Protein AF-A0A0X8X1E1-F1 (afdb_monomer)

Secondary structure (DSSP, 8-state):
-----SEE--SSTT----SS--S-SSB-TTEEEBTTS--S-HHHHHHHTTTS---B-EETTSEEEEEEEEEE-SSS-EEEEEEEEEEEGGGTT-HHHHTT-BPEETTS-S-EEEEE-STT-EEE-SS-EEEE---PPTT--EEEEEEEEETT-----TT-S-HHHHHHT-TTEEEEEEPEEPPPPPPPPPEEEEEEEEEE--SS-EEEEEEEEEESPPTT-EEEEEES--SSSBS-SEEEEEE--SSEEEEEEEEEEPTT-EEEEEEEEE-SSPPPTT-EEEEEEEEEESSSSPEEEEEEEEEEE-

Nearest PDB structures (foldseek):
  5fui-assembly1_A  TM=5.909E-01  e=3.427E-01  Zobellia galactanivorans
  1uyy-assembly2_B  TM=4.368E-01  e=8.438E-01  Cellvibrio mixtus
  5w6h-assembly1_C  TM=3.577E-01  e=6.473E-01  Kuttervirus CBA120
  3mll-assembly1_A  TM=2.340E-01  e=1.720E-01  Rattus norvegicus
  5wm0-assembly1_A  TM=2.375E-01  e=7.197E-01  Rattus norvegicus

Mean predicted aligned error: 9.93 Å

Radius of gyration: 29.02 Å; Cα contacts (8 Å, |Δi|>4): 764; chains: 1; bounding box: 59×41×77 Å

Foldseek 3Di:
DPFPQFWFQDQDLPDPRDFLDDDRQAATLFWAWQEQDDDPFQVVVCVVQSSHNNHDAYAAQGKTWIWGKTFGADAAKAKKWKWKWKDWPVCLLPCVVTVVRTFAWPVRHRTAMWIDHGGGDMTIRRTTTIDNHHQDDPPIWMKMKMFIDGPPDDDDCPPRRDNSSVSSRHRGMGMYIHHYDYDPDDDFFAFPDKDKDKFWPAAAWDKKKKKKWKAQFDFQKWKKKAWPDQPAKVRGPIDPTDTDHDRTDMDIDIIGHHHGDITMMMMIIGDNDDGDFFIKIKIWIWDWDDDPPTDTDTRDMDMDGD

Solvent-accessible surface area (backbone atoms only — not comparable to full-atom values): 16508 Å² total; per-residue (Å²): 131,82,71,52,76,47,43,30,23,34,23,34,90,86,60,88,69,62,77,69,48,80,81,66,60,54,53,10,53,25,38,28,42,43,10,72,60,80,70,90,56,38,41,65,55,56,58,77,42,63,91,43,77,74,64,40,61,30,44,34,74,35,64,22,32,32,42,46,38,34,32,22,68,42,74,48,85,40,52,31,32,36,35,44,31,45,34,48,58,94,42,52,46,38,39,91,81,26,72,82,40,58,37,30,28,80,87,68,37,68,55,34,69,39,75,38,50,44,52,70,38,76,40,46,31,72,59,40,28,44,46,66,40,68,72,68,60,92,93,64,51,38,27,41,37,30,37,47,38,56,58,95,62,76,94,78,62,82,89,51,66,47,44,67,61,52,44,27,64,24,42,15,32,23,24,20,68,55,54,67,46,60,75,79,75,79,79,78,45,54,83,65,51,69,53,72,48,82,45,69,55,46,92,55,59,47,65,33,38,44,34,41,36,40,34,54,41,55,65,72,23,33,41,29,35,37,38,77,58,56,80,72,34,50,56,51,62,62,43,72,82,40,71,34,82,51,42,63,49,69,51,72,46,70,22,40,35,45,47,68,44,66,36,47,36,36,36,42,37,20,36,83,64,83,58,48,80,76,15,36,44,34,44,36,33,29,35,74,46,80,88,74,85,62,47,77,48,74,78,44,73,51,74,48,72,77

Structure (mmCIF, N/CA/C/O backbone):
data_AF-A0A0X8X1E1-F1
#
_entry.id   AF-A0A0X8X1E1-F1
#
loop_
_atom_site.group_PDB
_atom_site.id
_atom_site.type_symbol
_atom_site.label_atom_id
_atom_site.label_alt_id
_atom_site.label_comp_id
_atom_site.label_asym_id
_atom_site.label_entity_id
_atom_site.label_seq_id
_atom_site.pdbx_PDB_ins_code
_atom_site.Cartn_x
_atom_site.Cartn_y
_atom_site.Cartn_z
_atom_site.occupancy
_atom_site.B_iso_or_equiv
_atom_site.auth_seq_id
_atom_site.auth_comp_id
_atom_site.auth_asym_id
_atom_site.auth_atom_id
_atom_site.pdbx_PDB_model_num
ATOM 1 N N . MET A 1 1 ? -9.885 20.688 17.781 1.00 49.62 1 MET A N 1
ATOM 2 C CA . MET A 1 1 ? -10.945 19.813 18.340 1.00 49.62 1 MET A CA 1
ATOM 3 C C . MET A 1 1 ? -10.716 19.672 19.848 1.00 49.62 1 MET A C 1
ATOM 5 O O . MET A 1 1 ? -9.560 19.727 20.245 1.00 49.62 1 MET A O 1
ATOM 9 N N . LYS A 1 2 ? -11.744 19.555 20.708 1.00 53.19 2 LYS A N 1
ATOM 10 C CA . LYS A 1 2 ? -11.502 19.089 22.093 1.00 53.19 2 LYS A CA 1
ATOM 11 C C . LYS A 1 2 ? -11.195 17.585 22.020 1.00 53.19 2 LYS A C 1
ATOM 13 O O . LYS A 1 2 ? -11.971 16.914 21.337 1.00 53.19 2 LYS A O 1
ATOM 18 N N . PRO A 1 3 ? -10.135 17.072 22.670 1.00 65.69 3 PRO A N 1
ATOM 19 C CA . PRO A 1 3 ? -9.809 15.649 22.625 1.00 65.69 3 PRO A CA 1
ATOM 20 C C . PRO A 1 3 ? -11.006 14.819 23.092 1.00 65.69 3 PRO A C 1
ATOM 22 O O . PRO A 1 3 ? -11.653 15.166 24.084 1.00 65.69 3 PRO A O 1
ATOM 25 N N . TYR A 1 4 ? -11.340 13.758 22.361 1.00 81.00 4 TYR A N 1
ATOM 26 C CA . TYR A 1 4 ? -12.262 12.750 22.870 1.00 81.00 4 TYR A CA 1
ATOM 27 C C . TYR A 1 4 ? -11.437 11.804 23.737 1.00 81.00 4 TYR A C 1
ATOM 29 O O . TYR A 1 4 ? -10.641 11.033 23.229 1.00 81.00 4 TYR A O 1
ATOM 37 N N . ASP A 1 5 ? -11.582 11.900 25.050 1.00 85.94 5 ASP A N 1
ATOM 38 C CA . ASP A 1 5 ? -10.668 11.299 26.027 1.00 85.94 5 ASP A CA 1
ATOM 39 C C . ASP A 1 5 ? -11.239 10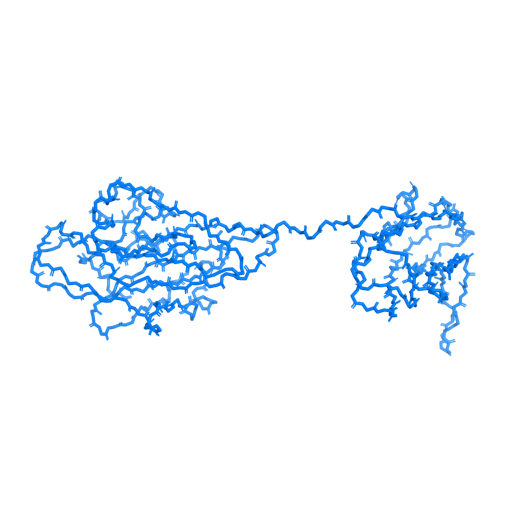.058 26.723 1.00 85.94 5 ASP A C 1
ATOM 41 O O . ASP A 1 5 ? -10.787 9.654 27.791 1.00 85.94 5 ASP A O 1
ATOM 45 N N . LYS A 1 6 ? -12.281 9.466 26.134 1.00 93.12 6 LYS A N 1
ATOM 46 C CA . LYS A 1 6 ? -13.081 8.434 26.800 1.00 93.12 6 LYS A CA 1
ATOM 47 C C . LYS A 1 6 ? -12.795 7.021 26.335 1.00 93.12 6 LYS A C 1
ATOM 49 O O . LYS A 1 6 ? -12.968 6.101 27.115 1.00 93.12 6 LYS A O 1
ATOM 54 N N . ILE A 1 7 ? -12.407 6.846 25.077 1.00 96.56 7 ILE A N 1
ATOM 55 C CA . ILE A 1 7 ? -12.057 5.540 24.522 1.00 96.56 7 ILE A CA 1
ATOM 56 C C . ILE A 1 7 ? -10.636 5.661 23.990 1.00 96.56 7 ILE A C 1
ATOM 58 O O . ILE A 1 7 ? -10.380 6.472 23.100 1.00 96.56 7 ILE A O 1
ATOM 62 N N . LEU A 1 8 ? -9.737 4.865 24.559 1.00 97.00 8 LEU A N 1
ATOM 63 C CA . LEU A 1 8 ? -8.345 4.760 24.151 1.00 97.00 8 LEU A CA 1
ATOM 64 C C . LEU A 1 8 ? -8.227 3.852 22.930 1.00 97.00 8 LEU A C 1
ATOM 66 O O . LEU A 1 8 ? -8.698 2.717 22.971 1.00 97.00 8 LEU A O 1
ATOM 70 N N . ILE A 1 9 ? -7.546 4.329 21.893 1.00 97.88 9 ILE A N 1
ATOM 71 C CA . ILE A 1 9 ? -6.930 3.485 20.865 1.00 97.88 9 ILE A CA 1
ATOM 72 C C . ILE A 1 9 ? -5.435 3.502 21.142 1.00 97.88 9 ILE A C 1
ATOM 74 O O . ILE A 1 9 ? -4.814 4.557 21.006 1.00 97.88 9 ILE A O 1
ATOM 78 N N . ARG A 1 10 ? -4.860 2.368 21.545 1.00 97.19 10 ARG A N 1
ATOM 79 C CA . ARG A 1 10 ? -3.445 2.319 21.912 1.00 97.19 10 ARG A CA 1
ATOM 80 C C . ARG A 1 10 ? -2.535 2.561 20.711 1.00 97.19 10 ARG A C 1
ATOM 82 O O . ARG A 1 10 ? -2.843 2.123 19.607 1.00 97.19 10 ARG A O 1
ATOM 89 N N . THR A 1 11 ? -1.380 3.168 20.930 1.00 96.31 11 THR A N 1
ATOM 90 C CA . THR A 1 11 ? -0.261 3.288 19.993 1.00 96.31 11 THR A CA 1
ATOM 91 C C . THR A 1 11 ? 0.812 2.230 20.235 1.00 96.31 11 THR A C 1
ATOM 93 O O . THR A 1 11 ? 1.633 2.003 19.357 1.00 96.31 11 THR A O 1
ATOM 96 N N . SER A 1 12 ? 0.791 1.572 21.400 1.00 94.44 12 SER A N 1
ATOM 97 C CA . SER A 1 12 ? 1.637 0.427 21.759 1.00 94.44 12 SER A CA 1
ATOM 98 C C . SER A 1 12 ? 0.940 -0.453 22.809 1.00 94.44 12 SER A C 1
ATOM 100 O O . SER A 1 12 ? -0.012 -0.016 23.456 1.00 94.44 12 SER A O 1
ATOM 102 N N . LEU A 1 13 ? 1.388 -1.699 23.000 1.00 94.00 13 LEU A N 1
ATOM 103 C CA . LEU A 1 13 ? 0.751 -2.630 23.950 1.00 94.00 13 LEU A CA 1
ATOM 104 C C . LEU A 1 13 ? 0.760 -2.126 25.402 1.00 94.00 13 LEU A C 1
ATOM 106 O O . LEU A 1 13 ? -0.184 -2.409 26.140 1.00 94.00 13 LEU A O 1
ATOM 110 N N . ASP A 1 14 ? 1.769 -1.335 25.766 1.00 90.31 14 ASP A N 1
ATOM 111 C CA . ASP A 1 14 ? 1.984 -0.835 27.126 1.00 90.31 14 ASP A CA 1
ATOM 112 C C . ASP A 1 14 ? 1.237 0.484 27.429 1.00 90.31 14 ASP A C 1
ATOM 114 O O . ASP A 1 14 ? 1.340 1.008 28.539 1.00 90.31 14 ASP A O 1
ATOM 118 N N . GLU A 1 15 ? 0.487 1.058 26.476 1.00 91.31 15 GLU A N 1
ATOM 119 C CA . GLU A 1 15 ? -0.135 2.377 26.658 1.00 91.31 15 GLU A CA 1
ATOM 120 C C . GLU A 1 15 ? -1.335 2.362 27.631 1.00 91.31 15 GLU A C 1
ATOM 122 O O . GLU A 1 15 ? -2.331 1.645 27.456 1.00 91.31 15 GLU A O 1
ATOM 127 N N . GLY A 1 16 ? -1.269 3.234 28.644 1.00 87.62 16 GLY A N 1
ATOM 128 C CA . GLY A 1 16 ? -2.308 3.426 29.657 1.00 87.62 16 GLY A CA 1
ATOM 129 C C . GLY A 1 16 ? -3.379 4.459 29.293 1.00 87.62 16 GLY A C 1
ATOM 130 O O . GLY A 1 16 ? -4.504 4.351 29.791 1.00 87.62 16 GLY A O 1
ATOM 131 N N . GLY A 1 17 ? -3.065 5.399 28.396 1.00 88.81 17 GLY A N 1
ATOM 132 C CA . GLY A 1 17 ? -3.919 6.524 27.991 1.00 88.81 17 GLY A CA 1
ATOM 133 C C . GLY A 1 17 ? -3.479 7.877 28.563 1.00 88.81 17 GLY A C 1
ATOM 134 O O . GLY A 1 17 ? -4.299 8.783 28.714 1.00 88.81 17 GLY A O 1
ATOM 135 N N . GLU A 1 18 ? -2.205 8.016 28.927 1.00 90.31 18 GLU A N 1
ATOM 136 C CA . GLU A 1 18 ? -1.593 9.271 29.358 1.00 90.31 18 GLU A CA 1
ATOM 137 C C . GLU A 1 18 ? -1.377 10.240 28.183 1.00 90.31 18 GLU A C 1
ATOM 139 O O . GLU A 1 18 ? -1.016 9.831 27.083 1.00 90.31 18 GLU A O 1
ATOM 144 N N . VAL A 1 19 ? -1.557 11.544 28.430 1.00 88.75 19 VAL A N 1
ATOM 145 C CA . VAL A 1 19 ? -1.337 12.617 27.443 1.00 88.75 19 VAL A CA 1
ATOM 146 C C . VAL A 1 19 ? -0.368 13.666 28.018 1.00 88.75 19 VAL A C 1
ATOM 148 O O . VAL A 1 19 ? -0.580 14.103 29.155 1.00 88.75 19 VAL A O 1
ATOM 151 N N . PRO A 1 20 ? 0.658 14.118 27.268 1.00 90.50 20 PRO A N 1
ATOM 152 C CA . PRO A 1 20 ? 1.038 13.624 25.946 1.00 90.50 20 PRO A CA 1
ATOM 153 C C . PRO A 1 20 ? 1.558 12.186 26.026 1.00 90.50 20 PRO A C 1
ATOM 155 O O . PRO A 1 20 ? 2.231 11.807 26.989 1.00 90.50 20 PRO A O 1
ATOM 158 N N . ARG A 1 21 ? 1.239 11.390 25.010 1.00 92.94 21 ARG A N 1
ATOM 159 C CA . ARG A 1 21 ? 1.747 10.026 24.874 1.00 92.94 21 ARG A CA 1
ATOM 160 C C . ARG A 1 21 ? 3.236 10.062 24.571 1.00 92.94 21 ARG A C 1
ATOM 162 O O . ARG A 1 21 ? 3.741 10.998 23.953 1.00 92.94 21 ARG A O 1
ATOM 169 N N . THR A 1 22 ? 3.941 9.024 24.995 1.00 87.75 22 THR A N 1
ATOM 170 C CA . THR A 1 22 ? 5.388 8.885 24.787 1.00 87.75 22 THR A CA 1
ATOM 171 C C . THR A 1 22 ? 5.709 7.487 24.272 1.00 87.75 22 THR A C 1
ATOM 173 O O . THR A 1 22 ? 4.921 6.568 24.481 1.00 87.75 22 THR A O 1
ATOM 176 N N . GLY A 1 23 ? 6.868 7.317 23.633 1.00 87.25 23 GLY A N 1
ATOM 177 C CA . GLY A 1 23 ? 7.275 6.038 23.043 1.00 87.25 23 GLY A CA 1
ATOM 178 C C . GLY A 1 23 ? 6.930 5.946 21.558 1.00 87.25 23 GLY A C 1
ATOM 179 O O . GLY A 1 23 ? 6.872 6.969 20.880 1.00 87.25 23 GLY A O 1
ATOM 180 N N . ASP A 1 24 ? 6.750 4.723 21.055 1.00 87.38 24 ASP A N 1
ATOM 181 C CA . ASP A 1 24 ? 6.349 4.499 19.664 1.00 87.38 24 ASP A CA 1
ATOM 182 C C . ASP A 1 24 ? 4.863 4.842 19.484 1.00 87.38 24 ASP A C 1
ATOM 184 O O . ASP A 1 24 ? 3.983 4.300 20.163 1.00 87.38 24 ASP A O 1
ATOM 188 N N . LEU A 1 25 ? 4.591 5.781 18.580 1.00 91.88 25 LEU A N 1
ATOM 189 C CA . LEU A 1 25 ? 3.240 6.221 18.236 1.00 91.88 25 LEU A CA 1
ATOM 190 C C . LEU A 1 25 ? 2.703 5.521 16.978 1.00 91.88 25 LEU A C 1
ATOM 192 O O . LEU A 1 25 ? 1.551 5.734 16.595 1.00 91.88 25 LEU A O 1
ATOM 196 N N . SER A 1 26 ? 3.536 4.688 16.345 1.00 90.88 26 SER A N 1
ATOM 197 C CA . SER A 1 26 ? 3.348 4.183 14.989 1.00 90.88 26 SER A CA 1
ATOM 198 C C . SER A 1 26 ? 3.083 2.687 14.855 1.00 90.88 26 SER A C 1
ATOM 200 O O . SER A 1 26 ? 3.039 2.183 13.728 1.00 90.88 26 SER A O 1
ATOM 202 N N . ASP A 1 27 ? 2.856 1.996 15.974 1.00 93.56 27 ASP A N 1
ATOM 203 C CA . ASP A 1 27 ? 2.615 0.551 16.029 1.00 93.56 27 ASP A CA 1
ATOM 204 C C . ASP A 1 27 ? 1.360 0.200 16.843 1.00 93.56 27 ASP A C 1
ATOM 206 O O . ASP A 1 27 ? 1.371 -0.641 17.743 1.00 93.56 27 ASP A O 1
ATOM 210 N N . SER A 1 28 ? 0.245 0.873 16.540 1.00 97.44 28 SER A N 1
ATOM 211 C CA . SER A 1 28 ? -1.026 0.627 17.222 1.00 97.44 28 SER A CA 1
ATOM 212 C C . SER A 1 28 ? -1.435 -0.856 17.151 1.00 97.44 28 SER A C 1
ATOM 214 O O . SER A 1 28 ? -1.709 -1.354 16.055 1.00 97.44 28 SER A O 1
ATOM 216 N N . PRO A 1 29 ? -1.587 -1.550 18.299 1.00 97.69 29 PRO A N 1
ATOM 217 C CA . PRO A 1 29 ? -2.132 -2.910 18.349 1.00 97.69 29 PRO A CA 1
ATOM 218 C C . PRO A 1 29 ? -3.666 -2.926 18.261 1.00 97.69 29 PRO A C 1
ATOM 220 O O . PRO A 1 29 ? -4.288 -3.987 18.333 1.00 97.69 29 PRO A O 1
ATOM 223 N N . ASP A 1 30 ? -4.286 -1.746 18.181 1.00 98.56 30 ASP A N 1
ATOM 224 C CA . ASP A 1 30 ? -5.733 -1.556 18.184 1.00 98.56 30 ASP A CA 1
ATOM 225 C C . ASP A 1 30 ? -6.277 -1.136 16.813 1.00 98.56 30 ASP A C 1
ATOM 227 O O . ASP A 1 30 ? -7.490 -1.169 16.606 1.00 98.56 30 ASP A O 1
ATOM 231 N N . VAL A 1 31 ? -5.395 -0.821 15.859 1.00 98.62 31 VAL A N 1
ATOM 232 C CA . VAL A 1 31 ? -5.689 -0.710 14.424 1.00 98.62 31 VAL A CA 1
ATOM 233 C C . VAL A 1 31 ? -5.114 -1.943 13.740 1.00 98.62 31 VAL A C 1
ATOM 235 O O . VAL A 1 31 ? -3.917 -2.021 13.503 1.00 98.62 31 VAL A O 1
ATOM 238 N N . ILE A 1 32 ? -5.964 -2.924 13.447 1.00 98.62 32 ILE A N 1
ATOM 239 C CA . ILE A 1 32 ? -5.536 -4.313 13.249 1.00 98.62 32 ILE A CA 1
ATOM 240 C C . ILE A 1 32 ? -5.674 -4.716 11.773 1.00 98.62 32 ILE A C 1
ATOM 242 O O . ILE A 1 32 ? -6.759 -5.145 11.354 1.00 98.62 32 ILE A O 1
ATOM 246 N N . PRO A 1 33 ? -4.620 -4.606 10.944 1.00 98.12 33 PRO A N 1
ATOM 247 C CA . PRO A 1 33 ? -4.571 -5.299 9.661 1.00 98.12 33 PRO A CA 1
ATOM 248 C C . PRO A 1 33 ? -4.590 -6.817 9.893 1.00 98.12 33 PRO A C 1
ATOM 250 O O . PRO A 1 33 ? -3.742 -7.344 10.602 1.00 98.12 33 PRO A O 1
ATOM 253 N N . TYR A 1 34 ? -5.542 -7.538 9.294 1.00 97.94 34 TYR A N 1
ATOM 254 C CA . TYR A 1 34 ? -5.722 -8.981 9.529 1.00 97.94 34 TYR A CA 1
ATOM 255 C C . TYR A 1 34 ? -5.655 -9.825 8.241 1.00 97.94 34 TYR A C 1
ATOM 257 O O . TYR A 1 34 ? -6.070 -10.983 8.182 1.00 97.94 34 TYR A O 1
ATOM 265 N N . GLY A 1 35 ? -5.110 -9.245 7.170 1.00 97.00 35 GLY A N 1
ATOM 266 C CA . GLY A 1 35 ? -4.921 -9.931 5.897 1.00 97.00 35 GLY A CA 1
ATOM 267 C C . GLY A 1 35 ? -6.241 -10.317 5.222 1.00 97.00 35 GLY A C 1
ATOM 268 O O . GLY A 1 35 ? -7.207 -9.562 5.231 1.00 97.00 35 GLY A O 1
ATOM 269 N N . THR A 1 36 ? -6.273 -11.494 4.596 1.00 96.94 36 THR A N 1
ATOM 270 C CA . THR A 1 36 ? -7.315 -11.880 3.611 1.00 96.94 36 THR A CA 1
ATOM 271 C C . THR A 1 36 ? -8.382 -12.837 4.141 1.00 96.94 36 THR A C 1
ATOM 273 O O . THR A 1 36 ? -9.308 -13.194 3.415 1.00 96.94 36 THR A O 1
ATOM 276 N N . THR A 1 37 ? -8.287 -13.232 5.410 1.00 96.69 37 THR A N 1
ATOM 277 C CA . THR A 1 37 ? -9.249 -14.134 6.051 1.00 96.69 37 THR A CA 1
ATOM 278 C C . THR A 1 37 ? -10.076 -13.349 7.053 1.00 96.69 37 THR A C 1
ATOM 280 O O . THR A 1 37 ? -9.540 -12.785 8.002 1.00 96.69 37 THR A O 1
ATOM 283 N N . LYS A 1 38 ? -11.392 -13.316 6.853 1.00 97.25 38 LYS A N 1
ATOM 284 C CA . LYS A 1 38 ? -12.309 -12.678 7.794 1.00 97.25 38 LYS A CA 1
ATOM 285 C C . LYS A 1 38 ? -12.364 -13.476 9.103 1.00 97.25 38 LYS A C 1
ATOM 287 O O . LYS A 1 38 ? -12.520 -14.692 9.076 1.00 97.25 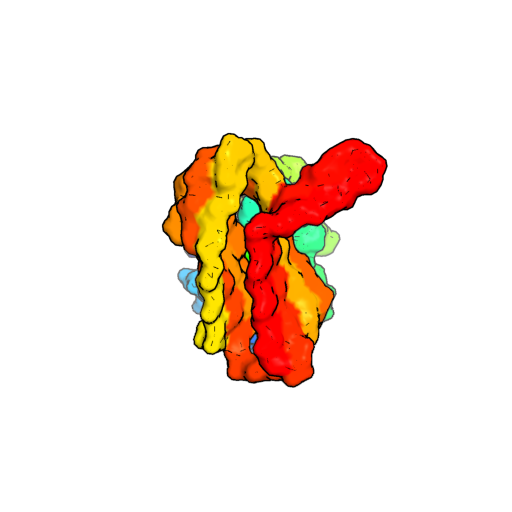38 LYS A O 1
ATOM 292 N N . VAL A 1 39 ? -12.304 -12.781 10.235 1.00 97.88 39 VAL A N 1
ATOM 293 C CA . VAL A 1 39 ? -12.654 -13.326 11.555 1.00 97.88 39 VAL A CA 1
ATOM 294 C C . VAL A 1 39 ? -14.175 -13.456 11.666 1.00 97.88 39 VAL A C 1
ATOM 296 O O . VAL A 1 39 ? -14.893 -12.476 11.447 1.00 97.88 39 VAL A O 1
ATOM 299 N N . GLU A 1 40 ? -14.654 -14.656 11.999 1.00 96.38 40 GLU A N 1
ATOM 300 C CA . GLU A 1 40 ? -16.087 -14.975 12.114 1.00 96.38 40 GLU A CA 1
ATOM 301 C C . GLU A 1 40 ? -16.757 -14.290 13.311 1.00 96.38 40 GLU A C 1
ATOM 303 O O . GLU A 1 40 ? -17.827 -13.702 13.156 1.00 96.38 40 GLU A O 1
ATOM 308 N N . ASP A 1 41 ? -16.101 -14.299 14.476 1.00 97.50 41 ASP A N 1
ATOM 309 C CA . ASP A 1 41 ? -16.525 -13.570 15.678 1.00 97.50 41 ASP A CA 1
ATOM 310 C C . ASP A 1 41 ? -15.428 -12.588 16.116 1.00 97.50 41 ASP A C 1
ATOM 312 O O . ASP A 1 41 ? -14.571 -12.929 16.939 1.00 97.50 41 ASP A O 1
ATOM 316 N N . PRO A 1 42 ? -15.401 -11.373 15.536 1.00 97.69 42 PRO A N 1
ATOM 317 C CA . PRO A 1 42 ? -14.385 -10.383 15.864 1.00 97.69 42 PRO A CA 1
ATOM 318 C C . PRO A 1 42 ? -14.405 -9.992 17.337 1.00 97.69 42 PRO A C 1
ATOM 320 O O . PRO A 1 42 ? -13.346 -9.772 17.914 1.00 97.69 42 PRO A O 1
ATOM 323 N N . VAL A 1 43 ? -15.591 -9.912 17.949 1.00 97.81 43 VAL A N 1
ATOM 324 C CA . VAL A 1 43 ? -15.734 -9.405 19.316 1.00 97.81 43 VAL A CA 1
ATOM 325 C C . VAL A 1 43 ? -15.048 -10.346 20.290 1.00 97.81 43 VAL A C 1
ATOM 327 O O . VAL A 1 43 ? -14.163 -9.899 21.012 1.00 97.81 43 VAL A O 1
ATOM 330 N N . SER A 1 44 ? -15.389 -11.636 20.276 1.00 97.81 44 SER A N 1
ATOM 331 C CA . SER A 1 44 ? -14.726 -12.605 21.153 1.00 97.81 44 SER A CA 1
ATOM 332 C C . SER A 1 44 ? -13.244 -12.756 20.817 1.00 97.81 44 SER A C 1
ATOM 334 O O . SER A 1 44 ? -12.412 -12.696 21.716 1.00 97.81 44 SER A O 1
ATOM 336 N N . PHE A 1 45 ? -12.892 -12.861 19.532 1.00 98.31 45 PHE A N 1
ATOM 337 C CA . PHE A 1 45 ? -11.502 -13.068 19.127 1.00 98.31 45 PHE A CA 1
ATOM 338 C C . PHE A 1 45 ? -10.576 -11.926 19.571 1.00 98.31 45 PHE A C 1
ATOM 340 O O . PHE A 1 45 ? -9.521 -12.192 20.139 1.00 98.31 45 PHE A O 1
ATOM 347 N N . PHE A 1 46 ? -10.949 -10.662 19.332 1.00 98.25 46 PHE A N 1
ATOM 348 C CA . PHE A 1 46 ? -10.086 -9.516 19.653 1.00 98.25 46 PHE A CA 1
ATOM 349 C C . PHE A 1 46 ? -10.160 -9.057 21.111 1.00 98.25 46 PHE A C 1
ATOM 351 O O . PHE A 1 46 ? -9.303 -8.278 21.538 1.00 98.25 46 PHE A O 1
ATOM 358 N N . LEU A 1 47 ? -11.159 -9.528 21.862 1.00 97.50 47 LEU A N 1
ATOM 359 C CA . LEU A 1 47 ? -11.182 -9.427 23.318 1.00 97.50 47 LEU A CA 1
ATOM 360 C C . LEU A 1 47 ? -10.128 -10.362 23.930 1.00 97.50 47 LEU A C 1
ATOM 362 O O . LEU A 1 47 ? -9.339 -9.926 24.763 1.00 97.50 47 LEU A O 1
ATOM 366 N N . ASP A 1 48 ? -10.074 -11.615 23.468 1.00 97.81 48 ASP A N 1
ATOM 367 C CA . ASP A 1 48 ? -9.190 -12.654 24.015 1.00 97.81 48 ASP A CA 1
ATOM 368 C C . ASP A 1 48 ? -7.696 -12.388 23.761 1.00 97.81 48 ASP A C 1
ATOM 370 O O . ASP A 1 48 ? -6.849 -12.893 24.493 1.00 97.81 48 ASP A O 1
ATOM 374 N N . ASN A 1 49 ? -7.363 -11.592 22.741 1.00 97.50 49 ASN A N 1
ATOM 375 C CA . ASN A 1 49 ? -5.988 -11.226 22.380 1.00 97.50 49 ASN A CA 1
ATOM 376 C C . ASN A 1 49 ? -5.704 -9.725 22.561 1.00 97.50 49 ASN A C 1
ATOM 378 O O . ASN A 1 49 ? -4.908 -9.137 21.824 1.00 97.50 49 ASN A O 1
ATOM 382 N N . TYR A 1 50 ? -6.387 -9.068 23.506 1.00 97.69 50 TYR A N 1
ATOM 383 C CA . TYR A 1 50 ? -6.183 -7.639 23.766 1.00 97.69 50 TYR A CA 1
ATOM 384 C C . TYR A 1 50 ? -4.730 -7.297 24.120 1.00 97.69 50 TYR A C 1
ATOM 386 O O . TYR A 1 50 ? -4.223 -6.259 23.699 1.00 97.69 50 TYR A O 1
ATOM 394 N N . ASP A 1 51 ? -4.031 -8.191 24.809 1.00 97.19 51 ASP A N 1
ATOM 395 C CA . ASP A 1 51 ? -2.642 -7.978 25.224 1.00 97.19 51 ASP A CA 1
ATOM 396 C C . ASP A 1 51 ? -1.609 -8.424 24.170 1.00 97.19 51 ASP A C 1
ATOM 398 O O . ASP A 1 51 ? -0.407 -8.342 24.414 1.00 97.19 51 ASP A O 1
ATOM 402 N N . ASP A 1 52 ? -2.061 -8.832 22.978 1.00 97.50 52 ASP A N 1
ATOM 403 C CA . ASP A 1 52 ? -1.209 -9.262 21.870 1.00 97.50 52 ASP A CA 1
ATOM 404 C C . ASP A 1 52 ? -1.321 -8.325 20.656 1.00 97.50 52 ASP A C 1
ATOM 406 O O . ASP A 1 52 ? -2.391 -7.792 20.328 1.00 97.50 52 ASP A O 1
ATOM 410 N N . ASN A 1 53 ? -0.212 -8.182 19.924 1.00 95.62 53 ASN A N 1
ATOM 411 C CA . ASN A 1 53 ? -0.219 -7.624 18.574 1.00 95.62 53 ASN A CA 1
ATOM 412 C C . ASN A 1 53 ? -0.488 -8.758 17.569 1.00 95.62 53 ASN A C 1
ATOM 414 O O . ASN A 1 53 ? 0.383 -9.581 17.284 1.00 95.62 53 ASN A O 1
ATOM 418 N N . VAL A 1 54 ? -1.714 -8.803 17.046 1.00 97.38 54 VAL A N 1
ATOM 419 C CA . VAL A 1 54 ? -2.186 -9.830 16.098 1.00 97.38 54 VAL A CA 1
ATOM 420 C C . VAL A 1 54 ? -2.215 -9.336 14.649 1.00 97.38 54 VAL A C 1
ATOM 422 O O . VAL A 1 54 ? -2.933 -9.892 13.813 1.00 97.38 54 VAL A O 1
ATOM 425 N N . ASN A 1 55 ? -1.446 -8.288 14.349 1.00 96.81 55 ASN A N 1
ATOM 426 C CA . ASN A 1 55 ? -1.336 -7.732 13.009 1.00 96.81 55 ASN A CA 1
ATOM 427 C C . ASN A 1 55 ? -0.792 -8.775 12.024 1.00 96.81 55 ASN A C 1
ATOM 429 O O . ASN A 1 55 ? 0.122 -9.547 12.318 1.00 96.81 55 ASN A O 1
ATOM 433 N N . ALA A 1 56 ? -1.352 -8.779 10.820 1.00 96.44 56 ALA A N 1
ATOM 434 C CA . ALA A 1 56 ? -0.955 -9.646 9.727 1.00 96.44 56 ALA A CA 1
ATOM 435 C C . ALA A 1 56 ? -0.705 -8.835 8.456 1.00 96.44 56 ALA A C 1
ATOM 437 O O . ALA A 1 56 ? -1.363 -7.826 8.191 1.00 96.44 56 ALA A O 1
ATOM 438 N N . ASP A 1 57 ? 0.218 -9.330 7.631 1.00 95.38 57 ASP A N 1
ATOM 439 C CA . ASP A 1 57 ? 0.508 -8.719 6.339 1.00 95.38 57 ASP A CA 1
ATOM 440 C C . ASP A 1 57 ? -0.742 -8.682 5.454 1.00 95.38 57 ASP A C 1
ATOM 442 O O . ASP A 1 57 ? -1.460 -9.678 5.289 1.00 95.38 57 ASP A O 1
ATOM 446 N N . LEU A 1 58 ? -0.950 -7.539 4.812 1.00 96.44 58 LEU A N 1
ATOM 447 C CA . LEU A 1 58 ? -1.970 -7.372 3.791 1.00 96.44 58 LEU A CA 1
ATOM 448 C C . LEU A 1 58 ? -1.475 -7.930 2.458 1.00 96.44 58 LEU A C 1
ATOM 450 O O . LEU A 1 58 ? -0.273 -8.078 2.235 1.00 96.44 58 LEU A O 1
ATOM 454 N N . LYS A 1 59 ? -2.389 -8.212 1.535 1.00 95.06 59 LYS A N 1
ATOM 455 C CA . LYS A 1 59 ? -2.054 -8.611 0.164 1.00 95.06 59 LYS A CA 1
ATOM 456 C C . LYS A 1 59 ? -2.577 -7.602 -0.842 1.00 95.06 59 LYS A C 1
ATOM 458 O O . LYS A 1 59 ? -3.752 -7.233 -0.812 1.00 95.06 59 LYS A O 1
ATOM 463 N N . ALA A 1 60 ? -1.713 -7.180 -1.757 1.00 93.19 60 ALA A N 1
ATOM 464 C CA . ALA A 1 60 ? -2.106 -6.315 -2.858 1.00 93.19 60 ALA A CA 1
ATOM 465 C C . ALA A 1 60 ? -3.139 -7.008 -3.752 1.00 93.19 60 ALA A C 1
ATOM 467 O O . ALA A 1 60 ? -3.061 -8.212 -3.989 1.00 93.19 60 ALA A O 1
ATOM 468 N N . THR A 1 61 ? -4.073 -6.234 -4.304 1.00 90.25 61 THR A N 1
ATOM 469 C CA . THR A 1 61 ? -5.123 -6.670 -5.247 1.00 90.25 61 THR A CA 1
ATOM 470 C C . THR A 1 61 ? -6.142 -7.680 -4.701 1.00 90.25 61 THR A C 1
ATOM 472 O O . THR A 1 61 ? -7.078 -8.040 -5.410 1.00 90.25 61 THR A O 1
ATOM 475 N N . GLU A 1 62 ? -6.019 -8.083 -3.435 1.00 94.69 62 GLU A N 1
ATOM 476 C CA . GLU A 1 62 ? -6.980 -8.926 -2.722 1.00 94.69 62 GLU A CA 1
ATOM 477 C C . GLU A 1 62 ? -7.799 -8.089 -1.726 1.00 94.69 62 GLU A C 1
ATOM 479 O O . GLU A 1 62 ? -7.408 -6.987 -1.332 1.00 94.69 62 GLU A O 1
ATOM 484 N N . VAL A 1 63 ? -8.967 -8.596 -1.320 1.00 97.31 63 VAL A N 1
ATOM 485 C CA . VAL A 1 63 ? -9.751 -7.985 -0.238 1.00 97.31 63 VAL A CA 1
ATOM 486 C C . VAL A 1 63 ? -9.076 -8.310 1.086 1.00 97.31 63 VAL A C 1
ATOM 488 O O . VAL A 1 63 ? -8.935 -9.478 1.442 1.00 97.31 63 VAL A O 1
ATOM 491 N N . ASN A 1 64 ? -8.693 -7.268 1.815 1.00 98.38 64 ASN A N 1
ATOM 492 C CA . ASN A 1 64 ? -8.154 -7.382 3.158 1.00 98.38 64 ASN A CA 1
ATOM 493 C C . ASN A 1 64 ? -9.174 -6.919 4.195 1.00 98.38 64 ASN A C 1
ATOM 495 O O . ASN A 1 64 ? -9.975 -6.019 3.923 1.00 98.38 64 ASN A O 1
ATOM 499 N N . TYR A 1 65 ? -9.107 -7.511 5.382 1.00 98.69 65 TYR A N 1
ATOM 500 C CA . TYR A 1 65 ? -9.943 -7.195 6.530 1.00 98.69 65 TYR A CA 1
ATOM 501 C C . TYR A 1 65 ? -9.124 -6.444 7.574 1.00 98.69 65 TYR A C 1
ATOM 503 O O . TYR A 1 65 ? -8.026 -6.859 7.943 1.00 98.69 65 TYR A O 1
ATOM 511 N N . ILE A 1 66 ? -9.666 -5.315 8.017 1.00 98.81 66 ILE A N 1
ATOM 512 C CA . ILE A 1 66 ? -9.069 -4.445 9.019 1.00 98.81 66 ILE A CA 1
ATOM 513 C C . ILE A 1 66 ? -10.059 -4.324 10.167 1.00 98.81 66 ILE A C 1
ATOM 515 O O . ILE A 1 66 ? -11.243 -4.053 9.953 1.00 98.81 66 ILE A O 1
ATOM 519 N N . TYR A 1 67 ? -9.572 -4.515 11.382 1.00 98.69 67 TYR A N 1
ATOM 520 C CA . TYR A 1 67 ? -10.359 -4.397 12.597 1.00 98.69 67 TYR A CA 1
ATOM 521 C C . TYR A 1 67 ? -9.872 -3.221 13.425 1.00 98.69 67 TYR A C 1
ATOM 523 O O . TYR A 1 67 ? -8.774 -2.703 13.231 1.00 98.69 67 TYR A O 1
ATOM 531 N N . ILE A 1 68 ? -10.732 -2.776 14.328 1.00 98.62 68 ILE A N 1
ATOM 532 C CA . ILE A 1 68 ? -10.414 -1.714 15.265 1.00 98.62 68 ILE A CA 1
ATOM 533 C C . ILE A 1 68 ? -11.024 -2.058 16.614 1.00 98.62 68 ILE A C 1
ATOM 535 O O . ILE A 1 68 ? -12.151 -2.568 16.692 1.00 98.62 68 ILE A O 1
ATOM 539 N N . ARG A 1 69 ? -10.259 -1.803 17.667 1.00 98.44 69 ARG A N 1
ATOM 540 C CA . ARG A 1 69 ? -10.696 -1.948 19.052 1.00 98.44 69 ARG A CA 1
ATOM 541 C C . ARG A 1 69 ? -10.219 -0.757 19.878 1.00 98.44 69 ARG A C 1
ATOM 543 O O . ARG A 1 69 ? -9.536 0.128 19.372 1.00 98.44 69 ARG A O 1
ATOM 550 N N . GLY A 1 70 ? -10.618 -0.713 21.136 1.00 97.56 70 GLY A N 1
ATOM 551 C CA . GLY A 1 70 ? -10.136 0.268 22.096 1.00 97.56 70 GLY A CA 1
ATOM 552 C C . GLY A 1 70 ? -10.531 -0.102 23.516 1.00 97.56 70 GLY A C 1
ATOM 553 O O . GLY A 1 70 ? -11.208 -1.106 23.730 1.00 97.56 70 GLY A O 1
ATOM 554 N N . LYS A 1 71 ? -10.140 0.721 24.482 1.00 97.69 71 LYS A N 1
ATOM 555 C CA . LYS A 1 71 ? -10.444 0.538 25.908 1.00 97.69 71 LYS A CA 1
ATOM 556 C C . LYS A 1 71 ? -11.229 1.727 26.438 1.00 97.69 71 LYS A C 1
ATOM 558 O O . LYS A 1 71 ? -10.821 2.870 26.235 1.00 97.69 71 LYS A O 1
ATOM 563 N N . ASP A 1 72 ? -12.343 1.477 27.114 1.00 96.56 72 ASP A N 1
ATOM 564 C CA . ASP A 1 72 ? -13.088 2.531 27.805 1.00 96.56 72 ASP A CA 1
ATOM 565 C C . ASP A 1 72 ? -12.274 3.037 29.007 1.00 96.56 72 ASP A C 1
ATOM 567 O O . ASP A 1 72 ? -11.853 2.267 29.868 1.00 96.56 72 ASP A O 1
ATOM 571 N N . LEU A 1 73 ? -12.021 4.340 29.078 1.00 95.62 73 LEU A N 1
ATOM 572 C CA . LEU A 1 73 ? -11.229 4.966 30.139 1.00 95.62 73 LEU A CA 1
ATOM 573 C C . LEU A 1 73 ? -12.088 5.453 31.307 1.00 95.62 73 LEU A C 1
ATOM 575 O O . LEU A 1 73 ? -11.560 5.814 32.367 1.00 95.62 73 LEU A O 1
ATOM 579 N N . VAL A 1 74 ? -13.411 5.483 31.141 1.00 94.31 74 VAL A N 1
ATOM 580 C CA . VAL A 1 74 ? -14.331 6.086 32.105 1.00 94.31 74 VAL A CA 1
ATOM 581 C C . VAL A 1 74 ? -15.452 5.131 32.488 1.00 94.31 74 VAL A C 1
ATOM 583 O O . VAL A 1 74 ? -15.760 4.161 31.812 1.00 94.31 74 VAL A O 1
ATOM 586 N N . ARG A 1 75 ? -16.100 5.412 33.619 1.00 93.81 75 ARG A N 1
ATOM 587 C CA . ARG A 1 75 ? -17.318 4.703 34.016 1.00 93.81 75 ARG A CA 1
ATOM 588 C C . ARG A 1 75 ? -18.548 5.421 33.466 1.00 93.81 75 ARG A C 1
ATOM 590 O O . ARG A 1 75 ? -18.626 6.649 33.512 1.00 93.81 75 ARG A O 1
ATOM 597 N N . GLY A 1 76 ? -19.552 4.652 33.058 1.00 91.69 76 GLY A N 1
ATOM 598 C CA . GLY A 1 76 ? -20.824 5.144 32.535 1.00 91.69 76 GLY A CA 1
ATOM 599 C C . GLY A 1 76 ? -20.915 5.002 31.019 1.00 91.69 76 GLY A C 1
ATOM 600 O O . GLY A 1 76 ? -19.917 4.807 30.343 1.00 91.69 76 GLY A O 1
ATOM 601 N N . VAL A 1 77 ? -22.131 5.121 30.483 1.00 91.75 77 VAL A N 1
ATOM 602 C CA . VAL A 1 77 ? -22.417 4.835 29.069 1.00 91.75 77 VAL A CA 1
ATOM 603 C C . VAL A 1 77 ? -21.607 5.732 28.126 1.00 91.75 77 VAL A C 1
ATOM 605 O O . VAL A 1 77 ? -21.862 6.938 28.051 1.00 91.75 77 VAL A O 1
ATOM 608 N N . GLN A 1 78 ? -20.695 5.129 27.361 1.00 91.94 78 GLN A N 1
ATOM 609 C CA . GLN A 1 78 ? -19.984 5.753 26.247 1.00 91.94 78 GLN A CA 1
ATOM 610 C C . GLN A 1 78 ? -20.431 5.133 24.932 1.00 91.94 78 GLN A C 1
ATOM 612 O O . GLN A 1 78 ? -20.444 3.917 24.777 1.00 91.94 78 GLN A O 1
ATOM 617 N N . LYS A 1 79 ? -20.798 5.975 23.968 1.00 95.38 79 LYS A N 1
ATOM 618 C CA . LYS A 1 79 ? -21.080 5.549 22.596 1.00 95.38 79 LYS A CA 1
ATOM 619 C C . LYS A 1 79 ? -20.045 6.179 21.684 1.00 95.38 79 LYS A C 1
ATOM 621 O O . LYS A 1 79 ? -19.977 7.410 21.621 1.00 95.38 79 LYS A O 1
ATOM 626 N N . GLY A 1 80 ? -19.268 5.343 21.011 1.00 96.75 80 GLY A N 1
ATOM 627 C CA . GLY A 1 80 ? -18.236 5.767 20.074 1.00 96.75 80 GLY A CA 1
ATOM 628 C C . GLY A 1 80 ? -18.508 5.218 18.683 1.00 96.75 80 GLY A C 1
ATOM 629 O O . GLY A 1 80 ? -18.935 4.073 18.555 1.00 96.75 80 GLY A O 1
ATOM 630 N N . ASP A 1 81 ? -18.244 6.019 17.658 1.00 98.25 81 ASP A N 1
ATOM 631 C CA . ASP A 1 81 ? -18.153 5.552 16.278 1.00 98.25 81 ASP A CA 1
ATOM 632 C C . ASP A 1 81 ? -16.671 5.480 15.901 1.00 98.25 81 ASP A C 1
ATOM 634 O O . ASP A 1 81 ? -15.955 6.482 15.959 1.00 98.25 81 ASP A O 1
ATOM 638 N N . MET A 1 82 ? -16.207 4.281 15.557 1.00 98.56 82 MET A N 1
ATOM 639 C CA . MET A 1 82 ? -14.835 3.998 15.146 1.00 98.56 82 MET A CA 1
ATOM 640 C C . MET A 1 82 ? -14.720 4.048 13.625 1.00 98.56 82 MET A C 1
ATOM 642 O O . MET A 1 82 ? -15.521 3.441 12.914 1.00 98.56 82 MET A O 1
ATOM 646 N N . TYR A 1 83 ? -13.709 4.749 13.132 1.00 98.75 83 TYR A N 1
ATOM 647 C CA . TYR A 1 83 ? -13.408 4.957 11.722 1.00 98.75 83 TYR A CA 1
ATOM 648 C C . TYR A 1 83 ? -11.998 4.449 11.436 1.00 98.75 83 TYR A C 1
ATOM 650 O O . TYR A 1 83 ? -11.115 4.569 12.284 1.00 98.75 83 TYR A O 1
ATOM 658 N N . VAL A 1 84 ? -11.780 3.945 10.220 1.00 98.69 84 VAL A N 1
ATOM 659 C CA . VAL A 1 84 ? -10.444 3.609 9.724 1.00 98.69 84 VAL A CA 1
ATOM 660 C C . VAL A 1 84 ? -10.188 4.337 8.409 1.00 98.69 84 VAL A C 1
ATOM 662 O O . VAL A 1 84 ? -11.036 4.335 7.513 1.00 98.69 84 VAL A O 1
ATOM 665 N N . TYR A 1 85 ? -9.014 4.945 8.293 1.00 98.62 85 TYR A N 1
ATOM 666 C CA . TYR A 1 85 ? -8.509 5.620 7.100 1.00 98.62 85 TYR A CA 1
ATOM 667 C C . TYR A 1 85 ? -7.208 4.962 6.641 1.00 98.62 85 TYR A C 1
ATOM 669 O O . TYR A 1 85 ? -6.559 4.256 7.414 1.00 98.62 85 TYR A O 1
ATOM 677 N N . TYR A 1 86 ? -6.817 5.211 5.393 1.00 97.88 86 TYR A N 1
ATOM 678 C CA . TYR A 1 86 ? -5.489 4.866 4.891 1.00 97.88 86 TYR A CA 1
ATOM 679 C C . TYR A 1 86 ? -4.797 6.089 4.285 1.00 97.88 86 TYR A C 1
ATOM 681 O O . TYR A 1 86 ? -5.423 6.915 3.620 1.00 97.88 86 TYR A O 1
ATOM 689 N N . ALA A 1 87 ? -3.487 6.170 4.464 1.00 96.94 87 ALA A N 1
ATOM 690 C CA . ALA A 1 87 ? -2.643 7.209 3.888 1.00 96.94 87 ALA A CA 1
ATOM 691 C C . ALA A 1 87 ? -1.355 6.591 3.344 1.00 96.94 87 ALA A C 1
ATOM 693 O O . ALA A 1 87 ? -0.929 5.529 3.805 1.00 96.94 87 ALA A O 1
ATOM 694 N N . LEU A 1 88 ? -0.729 7.253 2.372 1.00 95.19 88 LEU A N 1
ATOM 695 C CA . LEU A 1 88 ? 0.688 7.018 2.115 1.00 95.19 88 LEU A CA 1
ATOM 696 C C . LEU A 1 88 ? 1.470 7.478 3.347 1.00 95.19 88 LEU A C 1
ATOM 698 O O . LEU A 1 88 ? 1.172 8.538 3.892 1.00 95.19 88 LEU A O 1
ATOM 702 N N . ASP A 1 89 ? 2.466 6.705 3.778 1.00 93.25 89 ASP A N 1
ATOM 703 C CA . ASP A 1 89 ? 3.232 7.030 4.993 1.00 93.25 89 ASP A CA 1
ATOM 704 C C . ASP A 1 89 ? 3.906 8.412 4.887 1.00 93.25 89 ASP A C 1
ATOM 706 O O . ASP A 1 89 ? 3.914 9.189 5.833 1.00 93.25 89 ASP A O 1
ATOM 710 N N . ALA A 1 90 ? 4.370 8.766 3.684 1.00 94.12 90 ALA A N 1
ATOM 711 C CA . ALA A 1 90 ? 4.970 10.067 3.381 1.00 94.12 90 ALA A CA 1
ATOM 712 C C . ALA A 1 90 ? 3.973 11.246 3.352 1.00 94.12 90 ALA A C 1
ATOM 714 O O . ALA A 1 90 ? 4.392 12.389 3.189 1.00 94.12 90 ALA A O 1
ATOM 715 N N . GLU A 1 91 ? 2.668 10.988 3.464 1.00 95.56 91 GLU A N 1
ATOM 716 C CA . GLU A 1 91 ? 1.611 12.005 3.396 1.00 95.56 91 GLU A CA 1
ATOM 717 C C . GLU A 1 91 ? 0.860 12.185 4.723 1.00 95.56 91 GLU A C 1
ATOM 719 O O . GLU A 1 91 ? -0.132 12.913 4.773 1.00 95.56 91 GLU A O 1
ATOM 724 N N . LEU A 1 92 ? 1.303 11.541 5.807 1.00 95.75 92 LEU A N 1
ATOM 725 C CA . LEU A 1 92 ? 0.620 11.592 7.103 1.00 95.75 92 LEU A CA 1
ATOM 726 C C . LEU A 1 92 ? 0.389 13.029 7.603 1.00 95.75 92 LEU A C 1
ATOM 728 O O . LEU A 1 92 ? -0.734 13.362 7.982 1.00 95.75 92 LEU A O 1
ATOM 732 N N . ASP A 1 93 ? 1.383 13.910 7.462 1.00 96.69 93 ASP A N 1
ATOM 733 C CA . ASP A 1 93 ? 1.303 15.334 7.841 1.00 96.69 93 ASP A CA 1
ATOM 734 C C . ASP A 1 93 ? 0.423 16.190 6.910 1.00 96.69 93 ASP A C 1
ATOM 736 O O . ASP A 1 93 ? 0.251 17.393 7.119 1.00 96.69 93 ASP A O 1
ATOM 740 N N . MET A 1 94 ? -0.170 15.584 5.876 1.00 96.44 94 MET A N 1
ATOM 741 C CA . MET A 1 94 ? -1.034 16.243 4.900 1.00 96.44 94 MET A CA 1
ATOM 742 C C . MET A 1 94 ? -2.454 15.647 4.893 1.00 96.44 94 MET A C 1
ATOM 744 O O . MET A 1 94 ? -2.877 15.113 3.868 1.00 96.44 94 MET A O 1
ATOM 748 N N . PRO A 1 95 ? -3.270 15.796 5.961 1.00 95.75 95 PRO A N 1
ATOM 749 C CA . PRO A 1 95 ? -4.630 15.245 6.009 1.00 95.75 95 PRO A CA 1
ATOM 750 C C . PRO A 1 95 ? -5.520 15.583 4.814 1.00 95.75 95 PRO A C 1
ATOM 752 O O . PRO A 1 95 ? -6.412 14.816 4.471 1.00 95.75 95 PRO A O 1
ATOM 755 N N . ALA A 1 96 ? -5.282 16.703 4.130 1.00 94.88 96 ALA A N 1
ATOM 756 C CA . ALA A 1 96 ? -5.998 17.034 2.902 1.00 94.88 96 ALA A CA 1
ATOM 757 C C . ALA A 1 96 ? -5.839 15.979 1.780 1.00 94.88 96 ALA A C 1
ATOM 759 O O . ALA A 1 96 ? -6.736 15.874 0.943 1.00 94.88 96 ALA A O 1
ATOM 760 N N . SER A 1 97 ? -4.749 15.196 1.753 1.00 94.62 97 SER A N 1
ATOM 761 C CA . SER A 1 97 ? -4.526 14.135 0.758 1.00 94.62 97 SER A CA 1
ATOM 762 C C . SER A 1 97 ? -5.221 12.816 1.109 1.00 94.62 97 SER A C 1
ATOM 764 O O 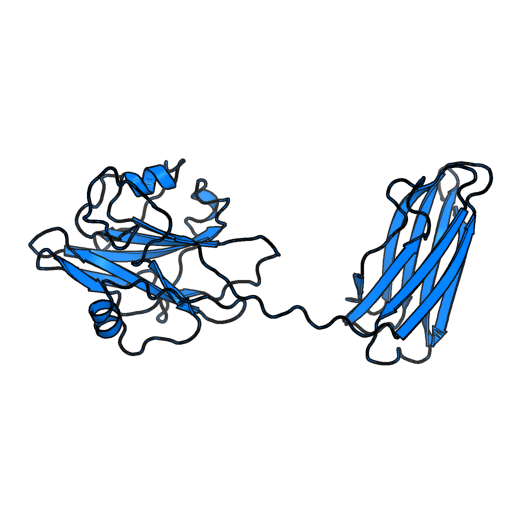. SER A 1 97 ? -5.558 12.049 0.205 1.00 94.62 97 SER A O 1
ATOM 766 N N . TRP A 1 98 ? -5.488 12.556 2.396 1.00 96.12 98 TRP A N 1
ATOM 767 C CA . TRP A 1 98 ? -5.959 11.245 2.858 1.00 96.12 98 TRP A CA 1
ATOM 768 C C . TRP A 1 98 ? -7.217 11.253 3.736 1.00 96.12 98 TRP A C 1
ATOM 770 O O . TRP A 1 98 ? -7.824 10.203 3.921 1.00 96.12 98 TRP A O 1
ATOM 780 N N . ALA A 1 99 ? -7.719 12.389 4.221 1.00 95.19 99 ALA A N 1
ATOM 781 C CA . ALA A 1 99 ? -8.920 12.433 5.071 1.00 95.19 99 ALA A CA 1
ATOM 782 C C . ALA A 1 99 ? -10.197 11.929 4.364 1.00 95.19 99 ALA A C 1
ATOM 784 O O . ALA A 1 99 ? -11.183 11.595 5.017 1.00 95.19 99 ALA A O 1
ATOM 785 N N . ASN A 1 100 ? -10.187 11.838 3.029 1.00 95.88 100 ASN A N 1
ATOM 786 C CA . ASN A 1 100 ? -11.260 11.216 2.246 1.00 95.88 100 ASN A CA 1
ATOM 787 C C . ASN A 1 100 ? -11.026 9.717 1.962 1.00 95.88 100 ASN A C 1
ATOM 789 O O . ASN A 1 100 ? -11.945 9.037 1.503 1.00 95.88 100 ASN A O 1
ATOM 793 N N . ASN A 1 101 ? -9.846 9.175 2.282 1.00 97.06 101 ASN A N 1
ATOM 794 C CA . ASN A 1 101 ? -9.453 7.768 2.117 1.00 97.06 101 ASN A CA 1
ATOM 795 C C . ASN A 1 101 ? -9.973 6.899 3.265 1.00 97.06 101 ASN A C 1
ATOM 797 O O . ASN A 1 101 ? -9.251 6.152 3.925 1.00 97.06 101 ASN A O 1
ATOM 801 N N . LYS A 1 102 ? -11.261 7.030 3.539 1.00 97.50 102 LYS A N 1
ATOM 802 C CA . LYS A 1 102 ? -11.938 6.300 4.594 1.00 97.50 102 LYS A CA 1
ATOM 803 C C . LYS A 1 102 ? -12.345 4.916 4.111 1.00 97.50 102 LYS A C 1
ATOM 805 O O . LYS A 1 102 ? -13.008 4.781 3.079 1.00 97.50 102 LYS A O 1
ATOM 810 N N . LEU A 1 103 ? -12.006 3.893 4.885 1.00 98.56 103 LEU A N 1
ATOM 811 C CA . LEU A 1 103 ? -12.429 2.529 4.612 1.00 98.56 103 LEU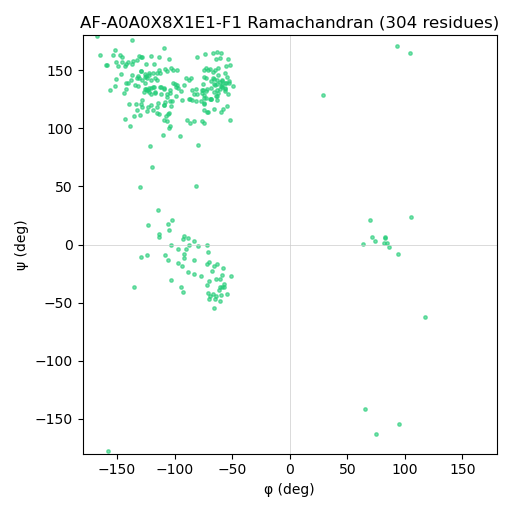 A CA 1
ATOM 812 C C . LEU A 1 103 ? -13.907 2.335 4.949 1.00 98.56 103 LEU A C 1
ATOM 814 O O . LEU A 1 103 ? -14.463 2.967 5.849 1.00 98.56 103 LEU A O 1
ATOM 818 N N . LYS A 1 104 ? -14.544 1.418 4.222 1.00 98.62 104 LYS A N 1
ATOM 819 C CA . LYS A 1 104 ? -15.914 0.988 4.503 1.00 98.62 104 LYS A CA 1
ATOM 820 C C . LYS A 1 104 ? -15.905 -0.351 5.216 1.00 98.62 104 LYS A C 1
ATOM 822 O O . LYS A 1 104 ? -15.021 -1.166 4.973 1.00 98.62 104 LYS A O 1
ATOM 827 N N . THR A 1 105 ? -16.898 -0.602 6.060 1.00 98.56 105 THR A N 1
ATOM 828 C CA . THR A 1 105 ? -17.119 -1.925 6.638 1.00 98.56 105 THR A CA 1
ATOM 829 C C . THR A 1 105 ? -17.529 -2.925 5.561 1.00 98.56 105 THR A C 1
ATOM 831 O O . THR A 1 105 ? -17.955 -2.549 4.466 1.00 98.56 105 THR A O 1
ATOM 834 N N . SER A 1 106 ? -17.461 -4.215 5.878 1.00 97.00 106 SER A N 1
ATOM 835 C CA . SER A 1 106 ? -17.963 -5.285 5.004 1.00 97.00 106 SER A CA 1
ATOM 836 C C . SER A 1 106 ? -19.455 -5.156 4.652 1.00 97.00 106 SER A C 1
ATOM 838 O O . SER A 1 106 ? -19.879 -5.695 3.634 1.00 97.00 106 SER A O 1
ATOM 840 N N . SER A 1 107 ? -20.242 -4.402 5.434 1.00 97.25 107 SER A N 1
ATOM 841 C CA . SER A 1 107 ? -21.639 -4.052 5.122 1.00 97.25 107 SER A CA 1
ATOM 842 C C . SER A 1 107 ? -21.796 -2.715 4.377 1.00 97.25 107 SER A C 1
ATOM 844 O O . SER A 1 107 ? -22.912 -2.264 4.123 1.00 97.25 107 SER A O 1
ATOM 846 N N . GLY A 1 108 ? -20.688 -2.064 4.014 1.00 97.88 108 GLY A N 1
ATOM 847 C CA . GLY A 1 108 ? -20.662 -0.785 3.305 1.00 97.88 108 GLY A CA 1
ATOM 848 C C . GLY A 1 108 ? -20.828 0.443 4.200 1.00 97.88 108 GLY A C 1
ATOM 849 O O . GLY A 1 108 ? -20.931 1.557 3.676 1.00 97.88 108 GLY A O 1
ATOM 850 N N . LYS A 1 109 ? -20.845 0.274 5.530 1.00 98.25 109 LYS A N 1
ATOM 851 C CA . LYS A 1 109 ? -20.904 1.395 6.473 1.00 98.25 109 LYS A CA 1
ATOM 852 C C . LYS A 1 109 ? -19.568 2.106 6.542 1.00 98.25 109 LYS A C 1
ATOM 854 O O . LYS A 1 109 ? -18.529 1.618 6.132 1.00 98.25 109 LYS A O 1
ATOM 859 N N . ASN A 1 110 ? -19.627 3.297 7.091 1.00 98.06 110 ASN A N 1
ATOM 860 C CA . ASN A 1 110 ? -18.518 4.222 7.176 1.00 98.06 110 ASN A CA 1
ATOM 861 C C . ASN A 1 110 ? -17.755 4.098 8.510 1.00 98.06 110 ASN A C 1
ATOM 863 O O . ASN A 1 110 ? -16.641 4.580 8.638 1.00 98.06 110 ASN A O 1
ATOM 867 N N . PHE A 1 111 ? -18.378 3.495 9.509 1.00 98.56 111 PHE A N 1
ATOM 868 C CA . PHE A 1 111 ? -17.848 3.338 10.852 1.00 98.56 111 PHE A CA 1
ATOM 869 C C . PHE A 1 111 ? -18.455 2.078 11.464 1.00 98.56 111 PHE A C 1
ATOM 871 O O . PHE A 1 111 ? -19.449 1.545 10.952 1.00 98.56 111 PHE A O 1
ATOM 878 N N . VAL A 1 112 ? -17.887 1.643 12.581 1.00 98.31 112 VAL A N 1
ATOM 879 C CA . VAL A 1 112 ? -18.484 0.650 13.475 1.00 98.31 112 VAL A CA 1
ATOM 880 C C . VAL A 1 112 ? -18.742 1.306 14.827 1.00 98.31 112 VAL A C 1
ATOM 882 O O . VAL A 1 112 ? -17.879 1.999 15.357 1.00 98.31 112 VAL A O 1
ATOM 885 N N . SER A 1 113 ? -19.952 1.148 15.359 1.00 98.00 113 SER A N 1
ATOM 886 C CA . SER A 1 113 ? -20.302 1.715 16.663 1.00 98.00 113 SER A CA 1
ATOM 887 C C . SER A 1 113 ? -19.935 0.753 17.783 1.00 98.00 113 SER A C 1
ATOM 889 O O . SER A 1 113 ? -20.164 -0.452 17.672 1.00 98.00 113 SER A O 1
ATOM 891 N N . VAL A 1 114 ? -19.452 1.304 18.889 1.00 97.69 114 VAL A N 1
ATOM 892 C CA . VAL A 1 114 ? -19.171 0.585 20.132 1.00 97.69 114 VAL A CA 1
ATOM 893 C C . VAL A 1 114 ? -19.898 1.227 21.312 1.00 97.69 114 VAL A C 1
ATOM 895 O O . VAL A 1 114 ? -20.251 2.412 21.288 1.00 97.69 114 VAL A O 1
ATOM 898 N N . LEU A 1 115 ? -20.137 0.425 22.349 1.00 96.69 115 LEU A N 1
ATOM 899 C CA . LEU A 1 115 ? -20.809 0.831 23.579 1.00 96.69 115 LEU A CA 1
ATOM 900 C C . LEU A 1 115 ? -19.977 0.380 24.782 1.00 96.69 115 LEU A C 1
ATOM 902 O O . LEU A 1 115 ? -19.917 -0.815 25.055 1.00 96.69 115 LEU A O 1
ATOM 906 N N . GLY A 1 116 ? -19.392 1.334 25.500 1.00 93.94 116 GLY A N 1
ATOM 907 C CA . GLY A 1 116 ? -18.730 1.110 26.784 1.00 93.94 116 GLY A CA 1
ATOM 908 C C . GLY A 1 116 ? -19.639 1.462 27.959 1.00 93.94 116 GLY A C 1
ATOM 909 O O . GLY A 1 116 ? -20.547 2.296 27.831 1.00 93.94 116 GLY A O 1
ATOM 910 N N . GLN A 1 117 ? -19.459 0.780 29.089 1.00 94.31 117 GLN A N 1
ATOM 911 C CA . GLN A 1 117 ? -20.231 1.025 30.314 1.00 94.31 117 GLN A CA 1
ATOM 912 C C . GLN A 1 117 ? -19.351 1.063 31.559 1.00 94.31 117 GLN A C 1
ATOM 914 O O . GLN A 1 117 ? -19.630 1.850 32.476 1.00 94.31 117 GLN A O 1
ATOM 919 N N . ASN A 1 118 ? -18.322 0.221 31.613 1.00 96.12 118 ASN A N 1
ATOM 920 C CA . ASN A 1 118 ? -17.380 0.178 32.714 1.00 96.12 118 ASN A CA 1
ATOM 921 C C . ASN A 1 118 ? -16.008 0.633 32.242 1.00 96.12 118 ASN A C 1
ATOM 923 O O . ASN A 1 118 ? -15.596 0.384 31.113 1.00 96.12 118 ASN A O 1
ATOM 927 N N . LYS A 1 119 ? -15.292 1.271 33.166 1.00 95.56 119 LYS A N 1
ATOM 928 C CA . LYS A 1 119 ? -13.886 1.577 32.962 1.00 95.56 119 LYS A CA 1
ATOM 929 C C . LYS A 1 119 ? -13.126 0.266 32.727 1.00 95.56 119 LYS A C 1
ATOM 931 O O . LYS A 1 119 ? -13.391 -0.714 33.420 1.00 95.56 119 LYS A O 1
ATOM 936 N N . ASP A 1 120 ? -12.179 0.315 31.801 1.00 95.44 120 ASP A N 1
ATOM 937 C CA . ASP A 1 120 ? -11.310 -0.770 31.358 1.00 95.44 120 ASP A CA 1
ATOM 938 C C . ASP A 1 120 ? -12.016 -1.855 30.515 1.00 95.44 120 ASP A C 1
ATOM 940 O O . ASP A 1 120 ? -11.377 -2.835 30.136 1.00 95.44 120 ASP A O 1
ATOM 944 N N . ASP A 1 121 ? -13.294 -1.666 30.143 1.00 96.12 121 ASP A N 1
ATOM 945 C CA . ASP A 1 121 ? -13.963 -2.530 29.162 1.00 96.12 121 ASP A CA 1
ATOM 946 C C . ASP A 1 121 ? -13.266 -2.418 27.795 1.00 96.12 121 ASP A C 1
ATOM 948 O O . ASP A 1 121 ? -13.026 -1.317 27.285 1.00 96.12 121 ASP A O 1
ATOM 952 N N . ILE A 1 122 ? -12.993 -3.565 27.168 1.00 97.81 122 ILE A N 1
ATOM 953 C CA . ILE A 1 122 ? -12.464 -3.620 25.804 1.00 97.81 122 ILE A CA 1
ATOM 954 C C . ILE A 1 122 ? -13.621 -3.551 24.811 1.00 97.81 122 ILE A C 1
ATOM 956 O O . ILE A 1 122 ? -14.562 -4.346 24.840 1.00 97.81 122 ILE A O 1
ATOM 960 N N . LEU A 1 123 ? -13.544 -2.577 23.915 1.00 98.00 123 LEU A N 1
ATOM 961 C CA . LEU A 1 123 ? -14.558 -2.252 22.928 1.00 98.00 123 LEU A CA 1
ATOM 962 C C . LEU A 1 123 ? -14.068 -2.688 21.553 1.00 98.00 123 LEU A C 1
ATOM 964 O O . LEU A 1 123 ? -13.147 -2.089 21.005 1.00 98.00 123 LEU A O 1
ATOM 968 N N . VAL A 1 124 ? -14.694 -3.712 20.978 1.00 98.31 124 VAL A N 1
ATOM 969 C CA . VAL A 1 124 ? -14.315 -4.252 19.666 1.00 98.31 124 VAL A CA 1
ATOM 970 C C . VAL A 1 124 ? -15.374 -3.916 18.622 1.00 98.31 124 VAL A C 1
ATOM 972 O O . VAL A 1 124 ? -16.571 -4.124 18.836 1.00 98.31 124 VAL A O 1
ATOM 975 N N . GLY A 1 125 ? -14.938 -3.443 17.455 1.00 97.62 125 GLY A N 1
ATOM 976 C CA . GLY A 1 125 ? -15.804 -3.315 16.290 1.00 97.62 125 GLY A CA 1
ATOM 977 C C . GLY A 1 125 ? -16.270 -4.681 15.772 1.00 97.62 125 GLY A C 1
ATOM 978 O O . GLY A 1 125 ? -15.470 -5.472 15.282 1.00 97.62 125 GLY A O 1
ATOM 979 N N . ALA A 1 126 ? -17.578 -4.946 15.819 1.00 97.06 126 ALA A N 1
ATOM 980 C CA . ALA A 1 126 ? -18.152 -6.236 15.412 1.00 97.06 126 ALA A CA 1
ATOM 981 C C . ALA A 1 126 ? -18.097 -6.520 13.894 1.00 97.06 126 ALA A C 1
ATOM 983 O O . ALA A 1 126 ? -18.307 -7.652 13.463 1.00 97.06 126 ALA A O 1
ATOM 984 N N . GLU A 1 127 ? -17.836 -5.505 13.066 1.00 97.12 127 GLU A N 1
ATOM 985 C CA . GLU A 1 127 ? -17.711 -5.640 11.614 1.00 97.12 127 GLU A CA 1
ATOM 986 C C . GLU A 1 127 ? -16.316 -5.179 11.160 1.00 97.12 127 GLU A C 1
ATOM 988 O O . GLU A 1 127 ? -15.889 -4.093 11.558 1.00 97.12 127 GLU A O 1
ATOM 993 N N . PRO A 1 128 ? -15.627 -5.928 10.277 1.00 98.44 128 PRO A N 1
ATOM 994 C CA . PRO A 1 128 ? -14.374 -5.461 9.697 1.00 98.44 128 PRO A CA 1
ATOM 995 C C . PRO A 1 128 ? -14.598 -4.325 8.707 1.00 98.44 128 PRO A C 1
ATOM 997 O O . PRO A 1 128 ? -15.589 -4.323 7.966 1.00 98.44 128 PRO A O 1
ATOM 1000 N N . PHE A 1 129 ? -13.601 -3.455 8.604 1.00 98.88 129 PHE A N 1
ATOM 1001 C CA . PHE A 1 129 ? -13.327 -2.628 7.437 1.00 98.88 129 PHE A CA 1
ATOM 1002 C C . PHE A 1 129 ? -12.716 -3.477 6.325 1.00 98.88 129 PHE A C 1
ATOM 1004 O O . PHE A 1 129 ? -11.962 -4.412 6.585 1.00 98.88 129 PHE A O 1
ATOM 1011 N N . VAL A 1 130 ? -13.065 -3.170 5.079 1.00 98.50 130 VAL A N 1
ATOM 1012 C CA . VAL A 1 130 ? -12.541 -3.853 3.898 1.00 98.50 130 VAL A CA 1
ATOM 1013 C C . VAL A 1 130 ? -11.672 -2.909 3.088 1.00 98.50 130 VAL A C 1
ATOM 1015 O O . VAL A 1 130 ? -12.044 -1.760 2.833 1.00 98.50 130 VAL A O 1
ATOM 1018 N N . TRP A 1 131 ? -10.521 -3.409 2.652 1.00 98.06 131 TRP A N 1
ATOM 1019 C CA . TRP A 1 131 ? -9.613 -2.663 1.793 1.00 98.06 131 TRP A CA 1
ATOM 1020 C C . TRP A 1 131 ? -9.018 -3.559 0.713 1.00 98.06 131 TRP A C 1
ATOM 1022 O O . TRP A 1 131 ? -8.343 -4.549 0.995 1.00 98.06 131 TRP A O 1
ATOM 1032 N N . THR A 1 132 ? -9.258 -3.194 -0.543 1.00 96.12 132 THR A N 1
ATOM 1033 C CA . THR A 1 132 ? -8.541 -3.765 -1.683 1.00 96.12 132 THR A CA 1
ATOM 1034 C C . THR A 1 132 ? -7.386 -2.842 -2.016 1.00 96.12 132 THR A C 1
ATOM 1036 O O . THR A 1 132 ? -7.551 -1.844 -2.717 1.00 96.12 132 THR A O 1
ATOM 1039 N N . VAL A 1 133 ? -6.224 -3.156 -1.450 1.00 89.44 133 VAL A N 1
ATOM 1040 C CA . VAL A 1 133 ? -5.016 -2.349 -1.623 1.00 89.44 133 VAL A CA 1
ATOM 1041 C C . VAL A 1 133 ? -4.581 -2.424 -3.088 1.00 89.44 133 VAL A C 1
ATOM 1043 O O . VAL A 1 133 ? -4.504 -3.535 -3.628 1.00 89.44 133 VAL A O 1
ATOM 1046 N N . PRO A 1 134 ? -4.280 -1.300 -3.765 1.00 86.06 134 PRO A N 1
ATOM 1047 C CA . PRO A 1 134 ? -3.622 -1.365 -5.067 1.00 86.06 134 PRO A CA 1
ATOM 1048 C C . PRO A 1 134 ? -2.264 -2.069 -4.935 1.00 86.06 134 PRO A C 1
ATOM 1050 O O . PRO A 1 134 ? -1.751 -2.234 -3.836 1.00 86.06 134 PRO A O 1
ATOM 1053 N N . ASN A 1 135 ? -1.661 -2.492 -6.045 1.00 83.06 135 ASN A N 1
ATOM 1054 C CA . ASN A 1 135 ? -0.280 -2.973 -6.010 1.00 83.06 135 ASN A CA 1
ATOM 1055 C C . ASN A 1 135 ? 0.668 -1.767 -5.851 1.00 83.06 135 ASN A C 1
ATOM 1057 O O . ASN A 1 135 ? 0.813 -1.028 -6.831 1.00 83.06 135 ASN A O 1
ATOM 1061 N N . PRO A 1 136 ? 1.260 -1.509 -4.663 1.00 80.69 136 PRO A N 1
ATOM 1062 C CA . PRO A 1 136 ? 2.149 -0.368 -4.486 1.00 80.69 136 PRO A CA 1
ATOM 1063 C C . PRO A 1 136 ? 3.387 -0.496 -5.384 1.00 80.69 136 PRO A C 1
ATOM 1065 O O . PRO A 1 136 ? 3.939 -1.593 -5.518 1.00 80.69 136 PRO A O 1
ATOM 1068 N N . PRO A 1 137 ? 3.877 0.611 -5.969 1.00 77.62 137 PRO A N 1
ATOM 1069 C CA . PRO A 1 137 ? 5.231 0.660 -6.502 1.00 77.62 137 PRO A CA 1
ATOM 1070 C C . PRO A 1 137 ? 6.261 0.280 -5.430 1.00 77.62 137 PRO A C 1
ATOM 1072 O O . PRO A 1 137 ? 6.042 0.482 -4.234 1.00 77.62 137 PRO A O 1
ATOM 1075 N N . THR A 1 138 ? 7.411 -0.242 -5.854 1.00 78.19 138 THR A N 1
ATOM 1076 C CA . THR A 1 138 ? 8.508 -0.591 -4.942 1.00 78.19 138 THR A CA 1
ATOM 1077 C C . THR A 1 138 ? 8.890 0.600 -4.058 1.00 78.19 138 THR A C 1
ATOM 1079 O O . THR A 1 138 ? 9.142 1.688 -4.567 1.00 78.19 138 THR A O 1
ATOM 1082 N N . GLY A 1 139 ? 8.964 0.378 -2.743 1.00 75.75 139 GLY A N 1
ATOM 1083 C CA . GLY A 1 139 ? 9.348 1.400 -1.762 1.00 75.75 139 GLY A CA 1
ATOM 1084 C C . GLY A 1 139 ? 8.201 2.283 -1.265 1.00 75.75 139 GLY A C 1
ATOM 1085 O O . GLY A 1 139 ? 8.431 3.118 -0.397 1.00 75.75 139 GLY A O 1
ATOM 1086 N N . VAL A 1 140 ? 6.976 2.097 -1.768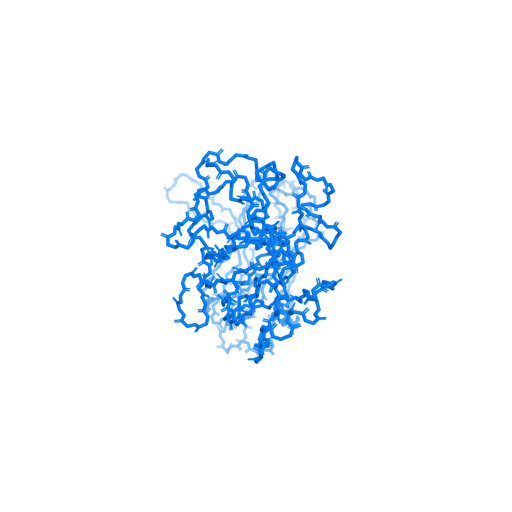 1.00 86.31 140 VAL A N 1
ATOM 1087 C CA . VAL A 1 140 ? 5.791 2.801 -1.267 1.00 86.31 140 VAL A CA 1
ATOM 1088 C C . VAL A 1 140 ? 5.190 2.047 -0.083 1.00 86.31 140 VAL A C 1
ATOM 1090 O O . VAL A 1 140 ? 4.847 0.869 -0.198 1.00 86.31 140 VAL A O 1
ATOM 1093 N N . THR A 1 141 ? 5.028 2.742 1.041 1.00 91.38 141 THR A N 1
ATOM 1094 C CA . THR A 1 141 ? 4.395 2.234 2.263 1.00 91.38 141 THR A CA 1
ATOM 1095 C C . THR A 1 141 ? 3.089 2.969 2.546 1.00 91.38 141 THR A C 1
ATOM 1097 O O . THR A 1 141 ? 2.911 4.140 2.200 1.00 91.38 141 THR A O 1
ATOM 1100 N N . TYR A 1 142 ? 2.162 2.256 3.180 1.00 95.44 142 TYR A N 1
ATOM 1101 C CA . TYR A 1 142 ? 0.892 2.802 3.638 1.00 95.44 142 TYR A CA 1
ATOM 1102 C C . TYR A 1 142 ? 0.795 2.693 5.154 1.00 95.44 142 TYR A C 1
ATOM 1104 O O . TYR A 1 142 ? 1.378 1.791 5.759 1.00 95.44 142 TYR A O 1
ATOM 1112 N N . SER A 1 143 ? -0.022 3.564 5.727 1.00 97.06 143 SER A N 1
ATOM 1113 C CA . SER A 1 143 ? -0.370 3.560 7.142 1.00 97.06 143 SER A CA 1
ATOM 1114 C C . SER A 1 143 ? -1.887 3.520 7.290 1.00 97.06 143 SER A C 1
ATOM 1116 O O . SER A 1 143 ? -2.617 4.163 6.527 1.00 97.06 143 SER A O 1
ATOM 1118 N N . LEU A 1 144 ? -2.363 2.724 8.245 1.00 98.44 144 LEU A N 1
ATOM 1119 C CA . LEU A 1 144 ? -3.763 2.681 8.655 1.00 98.44 144 LEU A CA 1
ATOM 1120 C C . LEU A 1 144 ? -3.947 3.563 9.878 1.00 98.44 144 LEU A C 1
ATOM 1122 O O . LEU A 1 144 ? -3.175 3.475 10.827 1.00 98.44 144 LEU A O 1
ATOM 1126 N N . ILE A 1 145 ? -4.996 4.376 9.861 1.00 98.69 145 ILE A N 1
ATOM 1127 C CA . ILE A 1 145 ? -5.309 5.336 10.917 1.00 98.69 145 ILE A CA 1
ATOM 1128 C C . ILE A 1 145 ? -6.664 4.961 11.496 1.00 98.69 145 ILE A C 1
ATOM 1130 O O . ILE A 1 145 ? -7.675 5.021 10.793 1.00 98.69 145 ILE A O 1
ATOM 1134 N N . GLY A 1 146 ? -6.691 4.584 12.766 1.00 98.44 146 GLY A N 1
ATOM 1135 C CA . GLY A 1 146 ? -7.913 4.345 13.519 1.00 98.44 146 GLY A CA 1
ATOM 1136 C C . GLY A 1 146 ? -8.256 5.549 14.373 1.00 98.44 146 GLY A C 1
ATOM 1137 O O . GLY A 1 146 ? -7.389 6.112 15.034 1.00 98.44 146 GLY A O 1
ATOM 1138 N N . ILE A 1 147 ? -9.524 5.943 14.378 1.00 98.06 147 ILE A N 1
ATOM 1139 C CA . ILE A 1 147 ? -10.009 7.019 15.241 1.00 98.06 147 ILE A CA 1
ATOM 1140 C C . ILE A 1 147 ? -11.400 6.699 15.766 1.00 98.06 147 ILE A C 1
ATOM 1142 O O . ILE A 1 147 ? -12.262 6.221 15.027 1.00 98.06 147 ILE A O 1
ATOM 1146 N N . VAL A 1 148 ? -11.637 6.994 17.038 1.00 97.94 148 VAL A N 1
ATOM 1147 C CA . VAL A 1 148 ? -12.960 6.923 17.656 1.00 97.94 148 VAL A CA 1
ATOM 1148 C C . VAL A 1 148 ? -13.444 8.323 18.008 1.00 97.94 148 VAL A C 1
ATOM 1150 O O . VAL A 1 148 ? -12.696 9.158 18.512 1.00 97.94 148 VAL A O 1
ATOM 1153 N N . VAL A 1 149 ? -14.707 8.607 17.713 1.00 97.38 149 VAL A N 1
ATOM 1154 C CA . VAL A 1 149 ? -15.362 9.887 18.021 1.00 97.38 149 VAL A CA 1
ATOM 1155 C C . VAL A 1 149 ? -16.702 9.628 18.714 1.00 97.38 149 VAL A C 1
ATOM 1157 O O . VAL A 1 149 ? -17.222 8.514 18.616 1.00 97.38 149 VAL A O 1
ATOM 1160 N N . PRO A 1 150 ? -17.306 10.613 19.407 1.00 96.38 150 PRO A N 1
ATOM 1161 C CA . PRO A 1 150 ? -18.651 10.455 19.953 1.00 96.38 150 PRO A CA 1
ATOM 1162 C C . PRO A 1 150 ? -19.654 9.994 18.889 1.00 96.38 150 PRO A C 1
ATOM 1164 O O . PRO A 1 150 ? -19.636 10.494 17.762 1.00 96.38 150 PRO A O 1
ATOM 1167 N N . ALA A 1 151 ? -20.552 9.076 19.246 1.00 96.31 151 ALA A N 1
ATOM 1168 C CA . ALA A 1 151 ? -21.512 8.533 18.289 1.00 96.31 151 ALA A CA 1
ATOM 1169 C C . ALA A 1 151 ? -22.351 9.633 17.610 1.00 96.31 151 ALA A C 1
ATOM 1171 O O . ALA A 1 151 ? -22.856 10.547 18.268 1.00 96.31 151 ALA A O 1
ATOM 1172 N N . GLY A 1 152 ? -22.504 9.530 16.290 1.00 95.69 152 GLY A N 1
ATOM 1173 C CA . GLY A 1 152 ? -23.176 10.527 15.454 1.00 95.69 152 GLY A CA 1
ATOM 1174 C C . GLY A 1 152 ? -22.304 11.715 15.038 1.00 95.69 152 GLY A C 1
ATOM 1175 O O . GLY A 1 152 ? -22.818 12.639 14.409 1.00 95.69 152 GLY A O 1
ATOM 1176 N N . THR A 1 153 ? -21.008 11.710 15.359 1.00 96.00 153 THR A N 1
ATOM 1177 C CA . THR A 1 153 ? -20.047 12.724 14.894 1.00 96.00 153 THR A CA 1
ATOM 1178 C C . THR A 1 153 ? -19.080 12.146 13.862 1.00 96.00 153 THR A C 1
ATOM 1180 O O . THR A 1 153 ? -19.048 10.935 13.632 1.00 96.00 153 THR A O 1
ATOM 1183 N N . VAL A 1 154 ? -18.314 13.018 13.203 1.00 94.88 154 VAL A N 1
ATOM 1184 C CA . VAL A 1 154 ? -17.289 12.641 12.222 1.00 94.88 154 VAL A CA 1
ATOM 1185 C C . VAL A 1 154 ? -15.907 13.108 12.688 1.00 94.88 154 VAL A C 1
ATOM 1187 O O . VAL A 1 154 ? -15.820 14.159 13.330 1.00 94.88 154 VAL A O 1
ATOM 1190 N N . PRO A 1 155 ? -14.836 12.364 12.366 1.00 95.56 155 PRO A N 1
ATOM 1191 C CA . PRO A 1 155 ? -13.466 12.824 12.561 1.00 95.56 155 PRO A CA 1
ATOM 1192 C C . PRO A 1 155 ? -13.196 14.154 11.854 1.00 95.56 155 PRO A C 1
ATOM 1194 O O . PRO A 1 155 ? -13.629 14.358 10.718 1.00 95.56 155 PRO A O 1
ATOM 1197 N N . ASP A 1 156 ? -12.463 15.037 12.526 1.00 93.38 156 ASP A N 1
ATOM 1198 C CA . ASP A 1 156 ? -12.029 16.330 12.005 1.00 93.38 156 ASP A CA 1
ATOM 1199 C C . ASP A 1 156 ? -10.504 16.422 12.109 1.00 93.38 156 ASP A C 1
ATOM 1201 O O . ASP A 1 156 ? -9.948 16.417 13.205 1.00 93.38 156 ASP A O 1
ATOM 1205 N N . PHE A 1 157 ? -9.847 16.495 10.953 1.00 93.94 157 PHE A N 1
ATOM 1206 C CA . PHE A 1 157 ? -8.392 16.615 10.832 1.00 93.94 157 PHE A CA 1
ATOM 1207 C C . PHE A 1 157 ? -7.955 18.038 10.453 1.00 93.94 157 PHE A C 1
ATOM 1209 O O . PHE A 1 157 ? -6.814 18.262 10.045 1.00 93.94 157 PHE A O 1
ATOM 1216 N N . SER A 1 158 ? -8.859 19.020 10.531 1.00 90.88 158 SER A N 1
ATOM 1217 C CA . SER A 1 158 ? -8.519 20.407 10.229 1.00 90.88 158 SER A CA 1
ATOM 1218 C C . SER A 1 158 ? -7.456 20.941 11.196 1.00 90.88 158 SER A C 1
ATOM 1220 O O . SER A 1 158 ? -7.559 20.812 12.415 1.00 90.88 158 SER A O 1
ATOM 1222 N N . GLY A 1 159 ? -6.404 21.542 10.635 1.00 89.38 159 GLY A N 1
ATOM 1223 C CA . GLY A 1 159 ? -5.292 22.106 11.406 1.00 89.38 159 GLY A CA 1
ATOM 1224 C C . GLY A 1 159 ? -4.232 21.100 11.860 1.00 89.38 159 GLY A C 1
ATOM 1225 O O . GLY A 1 159 ? -3.269 21.515 12.496 1.00 89.38 159 GLY A O 1
ATOM 1226 N N . VAL A 1 160 ? -4.365 19.816 11.520 1.00 94.56 160 VAL A N 1
ATOM 1227 C CA . VAL A 1 160 ? -3.287 18.841 11.717 1.00 94.56 160 VAL A CA 1
ATOM 1228 C C . VAL A 1 160 ? -2.205 19.086 10.663 1.00 94.56 160 VAL A C 1
ATOM 1230 O O . VAL A 1 160 ? -2.461 18.972 9.465 1.00 94.56 160 VAL A O 1
ATOM 1233 N N . THR A 1 161 ? -1.014 19.463 11.124 1.00 94.62 161 THR A N 1
ATOM 1234 C CA . THR A 1 161 ? 0.188 19.702 10.298 1.00 94.62 161 THR A CA 1
ATOM 1235 C C . THR A 1 161 ? 1.390 18.871 10.739 1.00 94.62 161 THR A C 1
ATOM 1237 O O . THR A 1 161 ? 2.419 18.893 10.077 1.00 94.62 161 THR A O 1
ATOM 1240 N N . ASP A 1 162 ? 1.262 18.210 11.886 1.00 96.00 162 ASP A N 1
ATOM 1241 C CA . ASP A 1 162 ? 2.205 17.259 12.463 1.00 96.00 162 ASP A CA 1
ATOM 1242 C C . ASP A 1 162 ? 1.334 16.128 13.008 1.00 96.00 162 ASP A C 1
ATOM 1244 O O . ASP A 1 162 ? 0.604 16.297 13.996 1.00 96.00 162 ASP A O 1
ATOM 1248 N N . PHE A 1 163 ? 1.276 15.028 12.264 1.00 96.00 163 PHE A N 1
ATOM 1249 C CA . PHE A 1 163 ? 0.358 13.945 12.578 1.00 96.00 163 PHE A CA 1
ATOM 1250 C C . PHE A 1 163 ? 0.814 13.184 13.822 1.00 96.00 163 PHE A C 1
ATOM 1252 O O . PHE A 1 163 ? -0.024 12.776 14.626 1.00 96.00 163 PHE A O 1
ATOM 1259 N N . GLU A 1 164 ? 2.124 13.050 14.025 1.00 95.44 164 GLU A N 1
ATOM 1260 C CA . GLU A 1 164 ? 2.696 12.387 15.196 1.00 95.44 164 GLU A CA 1
ATOM 1261 C C . GLU A 1 164 ? 2.365 13.154 16.479 1.00 95.44 164 GLU A C 1
ATOM 1263 O O . GLU A 1 164 ? 1.843 12.563 17.426 1.00 95.44 164 GLU A O 1
ATOM 1268 N N . ALA A 1 165 ? 2.538 14.479 16.483 1.00 94.81 165 ALA A N 1
ATOM 1269 C CA . ALA A 1 165 ? 2.116 15.329 17.596 1.00 94.81 165 ALA A CA 1
ATOM 1270 C C . ALA A 1 165 ? 0.596 15.265 17.825 1.00 94.81 165 ALA A C 1
ATOM 1272 O O . ALA A 1 165 ? 0.137 15.193 18.965 1.00 94.81 165 ALA A O 1
ATOM 1273 N N . PHE A 1 166 ? -0.202 15.223 16.750 1.00 95.31 166 PHE A N 1
ATOM 1274 C CA . PHE A 1 166 ? -1.648 15.032 16.867 1.00 95.31 166 PHE A CA 1
ATOM 1275 C C . PHE A 1 166 ? -1.998 13.707 17.555 1.00 95.31 166 PHE A C 1
ATOM 1277 O O . PHE A 1 166 ? -2.867 13.696 18.427 1.00 95.31 166 PHE A O 1
ATOM 1284 N N . VAL A 1 167 ? -1.322 12.607 17.216 1.00 95.62 167 VAL A N 1
ATOM 1285 C CA . VAL A 1 167 ? -1.512 11.326 17.906 1.00 95.62 167 VAL A CA 1
ATOM 1286 C C . VAL A 1 167 ? -1.037 11.396 19.348 1.00 95.62 167 VAL A C 1
ATOM 1288 O O . VAL A 1 167 ? -1.761 10.920 20.221 1.00 95.62 167 VAL A O 1
ATOM 1291 N N . ALA A 1 168 ? 0.109 12.021 19.622 1.00 95.12 168 ALA A N 1
ATOM 1292 C CA . ALA A 1 168 ? 0.637 12.181 20.975 1.00 95.12 168 ALA A CA 1
ATOM 1293 C C . ALA A 1 168 ? -0.352 12.898 21.910 1.00 95.12 168 ALA A C 1
ATOM 1295 O O . ALA A 1 168 ? -0.486 12.529 23.077 1.00 95.12 168 ALA A O 1
ATOM 1296 N N . ASP A 1 169 ? -1.089 13.878 21.387 1.00 94.94 169 ASP A N 1
ATOM 1297 C CA . ASP A 1 169 ? -2.011 14.714 22.158 1.00 94.94 169 ASP A CA 1
ATOM 1298 C C . ASP A 1 169 ? -3.453 14.168 22.247 1.00 94.94 169 ASP A C 1
ATOM 1300 O O . ASP A 1 169 ? -4.299 14.768 22.920 1.00 94.94 169 ASP A O 1
ATOM 1304 N N . ASN A 1 170 ? -3.780 13.053 21.578 1.00 94.94 170 ASN A N 1
ATOM 1305 C CA . ASN A 1 170 ? -5.160 12.556 21.467 1.00 94.94 170 ASN A CA 1
ATOM 1306 C C . ASN A 1 170 ? -5.272 11.043 21.701 1.00 94.94 170 ASN A C 1
ATOM 1308 O O . ASN A 1 170 ? -4.925 10.253 20.833 1.00 94.94 170 ASN A O 1
ATOM 1312 N N . VAL A 1 171 ? -5.881 10.624 22.819 1.00 95.75 171 VAL A N 1
ATOM 1313 C CA . VAL A 1 171 ? -6.029 9.192 23.173 1.00 95.75 171 VAL A CA 1
ATOM 1314 C C . VAL A 1 171 ? -6.936 8.380 22.236 1.00 95.75 171 VAL A C 1
ATOM 1316 O O . VAL A 1 171 ? -6.916 7.153 22.224 1.00 95.75 171 VAL A O 1
ATOM 1319 N N . ASN A 1 172 ? -7.776 9.049 21.456 1.00 96.50 172 ASN A N 1
ATOM 1320 C CA . ASN A 1 172 ? -8.785 8.412 20.614 1.00 96.50 172 ASN A CA 1
ATOM 1321 C C . ASN A 1 172 ? -8.319 8.115 19.189 1.00 96.50 172 ASN A C 1
ATOM 1323 O O . ASN A 1 172 ? -9.153 7.762 18.354 1.00 96.50 172 ASN A O 1
ATOM 1327 N N . VAL A 1 173 ? -7.038 8.302 18.887 1.00 97.19 173 VAL A N 1
ATOM 1328 C CA . VAL A 1 173 ? -6.442 7.992 17.586 1.00 97.19 173 VAL A CA 1
ATOM 1329 C C . VAL A 1 173 ? -5.253 7.060 17.775 1.00 97.19 173 VAL A C 1
ATOM 1331 O O . VAL A 1 173 ? -4.522 7.168 18.750 1.00 97.19 173 VAL A O 1
ATOM 1334 N N . GLY A 1 174 ? -5.049 6.148 16.839 1.00 96.94 174 GLY A N 1
ATOM 1335 C CA . GLY A 1 174 ? -3.838 5.345 16.732 1.00 96.94 174 GLY A CA 1
ATOM 1336 C C . GLY A 1 174 ? -3.542 5.085 15.264 1.00 96.94 174 GLY A C 1
ATOM 1337 O O . GLY A 1 174 ? -4.443 5.157 14.422 1.00 96.94 174 GLY A O 1
ATOM 1338 N N . TRP A 1 175 ? -2.289 4.792 14.935 1.00 97.06 175 TRP A N 1
ATOM 1339 C CA . TRP A 1 175 ? -1.945 4.350 13.592 1.00 97.06 175 TRP A CA 1
ATOM 1340 C C . TRP A 1 175 ? -0.973 3.182 13.620 1.00 97.06 175 TRP A C 1
ATOM 1342 O O . TRP A 1 175 ? -0.246 2.981 14.590 1.00 97.06 175 TRP A O 1
ATOM 1352 N N . THR A 1 176 ? -0.950 2.422 12.531 1.00 96.88 176 THR A N 1
ATOM 1353 C CA . THR A 1 176 ? 0.080 1.409 12.292 1.00 96.88 176 THR A CA 1
ATOM 1354 C C . THR A 1 176 ? 0.541 1.447 10.839 1.00 96.88 176 THR A C 1
ATOM 1356 O O . THR A 1 176 ? -0.267 1.655 9.923 1.00 96.88 176 THR A O 1
ATOM 1359 N N . LYS A 1 177 ? 1.844 1.262 10.616 1.00 95.25 177 LYS A N 1
ATOM 1360 C CA . LYS A 1 177 ? 2.395 1.063 9.269 1.00 95.25 177 LYS A CA 1
ATOM 1361 C C . LYS A 1 177 ? 2.069 -0.349 8.800 1.00 95.25 177 LYS A C 1
ATOM 1363 O O . LYS A 1 177 ? 2.293 -1.313 9.524 1.00 95.25 177 LYS A O 1
ATOM 1368 N N . VAL A 1 178 ? 1.572 -0.496 7.572 1.00 94.25 178 VAL A N 1
ATOM 1369 C CA . VAL A 1 178 ? 1.201 -1.816 7.044 1.00 94.25 178 VAL A CA 1
ATOM 1370 C C . VAL A 1 178 ? 2.244 -2.389 6.099 1.00 94.25 178 VAL A C 1
ATOM 1372 O O . VAL A 1 178 ? 2.751 -1.719 5.197 1.00 94.25 178 VAL A O 1
ATOM 1375 N N . THR A 1 179 ? 2.481 -3.689 6.242 1.00 92.00 179 THR A N 1
ATOM 1376 C CA . THR A 1 179 ? 3.196 -4.484 5.246 1.00 92.00 179 THR A CA 1
ATOM 1377 C C . THR A 1 179 ? 2.203 -5.007 4.215 1.00 92.00 179 THR A C 1
ATOM 1379 O O . THR A 1 179 ? 1.228 -5.678 4.556 1.00 92.00 179 THR A O 1
ATOM 1382 N N . ILE A 1 180 ? 2.457 -4.722 2.936 1.00 92.94 180 ILE A N 1
ATOM 1383 C CA 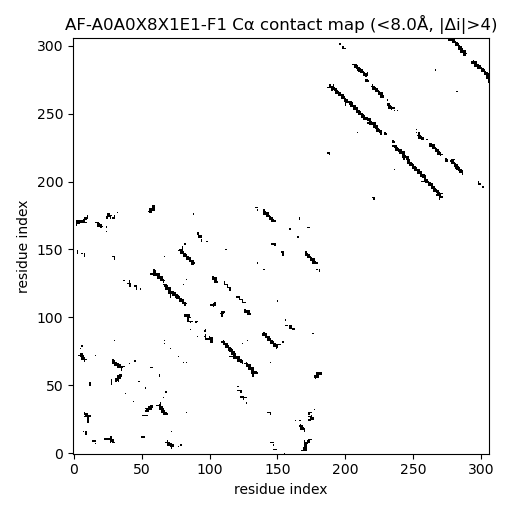. ILE A 1 180 ? 1.643 -5.206 1.817 1.00 92.94 180 ILE A CA 1
ATOM 1384 C C . ILE A 1 180 ? 2.482 -6.171 0.986 1.00 92.94 180 ILE A C 1
ATOM 1386 O O . ILE A 1 180 ? 3.432 -5.780 0.307 1.00 92.94 180 ILE A O 1
ATOM 1390 N N . LYS A 1 181 ? 2.106 -7.447 1.007 1.00 91.25 181 LYS A N 1
ATOM 1391 C CA . LYS A 1 181 ? 2.652 -8.471 0.121 1.00 91.25 181 LYS A CA 1
ATOM 1392 C C . LYS A 1 181 ? 2.140 -8.234 -1.288 1.00 91.25 181 LYS A C 1
ATOM 1394 O O . LYS A 1 181 ? 0.947 -8.367 -1.569 1.00 91.25 181 LYS A O 1
ATOM 1399 N N . THR A 1 182 ? 3.058 -7.891 -2.177 1.00 85.06 182 THR A N 1
ATOM 1400 C CA . THR A 1 182 ? 2.779 -7.769 -3.602 1.00 85.06 182 THR A CA 1
ATOM 1401 C C . THR A 1 182 ? 2.908 -9.138 -4.270 1.00 85.06 182 THR A C 1
ATOM 1403 O O . THR A 1 182 ? 3.761 -9.943 -3.874 1.00 85.06 182 THR A O 1
ATOM 1406 N N . PRO A 1 183 ? 2.058 -9.464 -5.262 1.00 75.81 183 PRO A N 1
ATOM 1407 C CA . PRO A 1 183 ? 2.290 -10.648 -6.071 1.00 75.81 183 PRO A CA 1
ATOM 1408 C C . PRO A 1 183 ? 3.664 -10.514 -6.740 1.00 75.81 183 PRO A C 1
ATOM 1410 O O . PRO A 1 183 ? 4.027 -9.407 -7.160 1.00 75.81 183 PRO A O 1
ATOM 1413 N N . PRO A 1 184 ? 4.441 -11.606 -6.856 1.00 69.69 184 PRO A N 1
ATOM 1414 C CA . PRO A 1 184 ? 5.710 -11.542 -7.559 1.00 69.69 184 PRO A CA 1
ATOM 1415 C C . PRO A 1 184 ? 5.460 -11.001 -8.972 1.00 69.69 184 PRO A C 1
ATOM 1417 O O . PRO A 1 184 ? 4.457 -11.375 -9.597 1.00 69.69 184 PRO A O 1
ATOM 1420 N N . PRO A 1 185 ? 6.334 -10.119 -9.494 1.00 67.19 185 PRO A N 1
ATOM 1421 C CA . PRO A 1 185 ? 6.209 -9.690 -10.875 1.00 67.19 185 PRO A CA 1
ATOM 1422 C C . PRO A 1 185 ? 6.184 -10.939 -11.770 1.00 67.19 185 PRO A C 1
ATOM 1424 O O . PRO A 1 185 ? 6.872 -11.920 -11.457 1.00 67.19 185 PRO A O 1
ATOM 1427 N N . PRO A 1 186 ? 5.405 -10.936 -12.869 1.00 68.75 186 PRO A N 1
ATOM 1428 C CA . PRO A 1 186 ? 5.425 -12.040 -13.815 1.00 68.75 186 PRO A CA 1
ATOM 1429 C C . PRO A 1 186 ? 6.878 -12.366 -14.183 1.00 68.75 186 PRO A C 1
ATOM 1431 O O . PRO A 1 186 ? 7.661 -11.428 -14.385 1.00 68.75 186 PRO A O 1
ATOM 1434 N N . PRO A 1 187 ? 7.266 -13.652 -14.249 1.00 78.19 187 PRO A N 1
ATOM 1435 C CA . PRO A 1 187 ? 8.632 -14.008 -14.588 1.00 78.19 187 PRO A CA 1
ATOM 1436 C C . PRO A 1 187 ? 8.985 -13.383 -15.935 1.00 78.19 187 PRO A C 1
ATOM 1438 O O . PRO A 1 187 ? 8.215 -13.464 -16.893 1.00 78.19 187 PRO A O 1
ATOM 1441 N N . ILE A 1 188 ? 10.149 -12.739 -16.001 1.00 81.12 188 ILE A N 1
ATOM 1442 C CA . ILE A 1 188 ? 10.673 -12.257 -17.276 1.00 81.12 188 ILE A CA 1
ATOM 1443 C C . ILE A 1 188 ? 10.920 -13.500 -18.143 1.00 81.12 188 I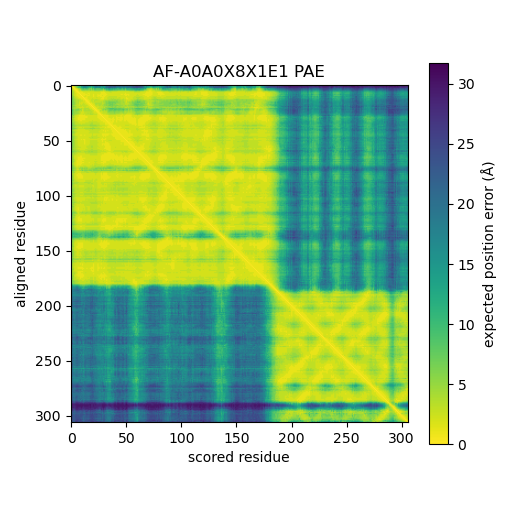LE A C 1
ATOM 1445 O O . ILE A 1 188 ? 11.609 -14.417 -17.676 1.00 81.12 188 ILE A O 1
ATOM 1449 N N . PRO A 1 189 ? 10.396 -13.546 -19.381 1.00 87.06 189 PRO A N 1
ATOM 1450 C CA . PRO A 1 189 ? 10.663 -14.637 -20.302 1.00 87.06 189 PRO A CA 1
ATOM 1451 C C . PRO A 1 189 ? 12.163 -14.900 -20.469 1.00 87.06 189 PRO A C 1
ATOM 1453 O O . PRO A 1 189 ? 13.004 -14.010 -20.300 1.00 87.06 189 PRO A O 1
ATOM 1456 N N . LYS A 1 190 ? 12.527 -16.128 -20.837 1.00 89.69 190 LYS A N 1
ATOM 1457 C CA . LYS A 1 190 ? 13.940 -16.465 -21.075 1.00 89.69 190 LYS A CA 1
ATOM 1458 C C . LYS A 1 190 ? 14.495 -15.683 -22.266 1.00 89.69 190 LYS A C 1
ATOM 1460 O O . LYS A 1 190 ? 13.766 -15.374 -23.212 1.00 89.69 190 LYS A O 1
ATOM 1465 N N . LEU A 1 191 ? 15.803 -15.403 -22.234 1.00 91.94 191 LEU A N 1
ATOM 1466 C CA . LEU A 1 191 ? 16.510 -14.873 -23.398 1.00 91.94 191 LEU A CA 1
ATOM 1467 C C . LEU A 1 191 ? 16.335 -15.870 -24.542 1.00 91.94 191 LEU A C 1
ATOM 1469 O O . LEU A 1 191 ? 16.769 -17.018 -24.445 1.00 91.94 191 LEU A O 1
ATOM 1473 N N . ARG A 1 192 ? 15.675 -15.430 -25.606 1.00 88.44 192 ARG A N 1
ATOM 1474 C CA . ARG A 1 192 ? 15.437 -16.253 -26.787 1.00 88.44 192 ARG A CA 1
ATOM 1475 C C . ARG A 1 192 ? 16.529 -16.035 -27.815 1.00 88.44 192 ARG A C 1
ATOM 1477 O O . ARG A 1 192 ? 16.977 -16.980 -28.454 1.00 88.44 192 ARG A O 1
ATOM 1484 N N . TRP A 1 193 ? 16.929 -14.781 -27.985 1.00 88.50 193 TRP A N 1
ATOM 1485 C CA . TRP A 1 193 ? 17.877 -14.390 -29.009 1.00 88.50 193 TRP A CA 1
ATOM 1486 C C . TRP A 1 193 ? 18.531 -13.046 -28.670 1.00 88.50 193 TRP A C 1
ATOM 1488 O O . TRP A 1 193 ? 17.953 -12.228 -27.952 1.00 88.50 193 TRP A O 1
ATOM 1498 N N . GLN A 1 194 ? 19.735 -12.826 -29.193 1.00 91.94 194 GLN A N 1
ATOM 1499 C CA . GLN A 1 194 ? 20.455 -11.561 -29.109 1.00 91.94 194 GLN A CA 1
ATOM 1500 C C . GLN A 1 194 ? 21.228 -11.301 -30.404 1.00 91.94 194 GLN A C 1
ATOM 1502 O O . GLN A 1 194 ? 21.642 -12.245 -31.082 1.00 91.94 194 GLN A O 1
ATOM 1507 N N . THR A 1 195 ? 21.469 -10.032 -30.718 1.00 89.81 195 THR A N 1
ATOM 1508 C CA . THR A 1 195 ? 22.385 -9.629 -31.792 1.00 89.81 195 THR A CA 1
ATOM 1509 C C . THR A 1 195 ? 23.246 -8.479 -31.362 1.00 89.81 195 THR A C 1
ATOM 1511 O O . THR A 1 195 ? 22.792 -7.574 -30.667 1.00 89.81 195 THR A O 1
ATOM 1514 N N . THR A 1 196 ? 24.468 -8.487 -31.860 1.00 90.50 196 THR A N 1
ATOM 1515 C CA . THR A 1 196 ? 25.447 -7.451 -31.593 1.00 90.50 196 THR A CA 1
ATOM 1516 C C . THR A 1 196 ? 25.831 -6.804 -32.909 1.00 90.50 196 THR A C 1
ATOM 1518 O O . THR A 1 196 ? 26.047 -7.497 -33.904 1.00 90.50 196 THR A O 1
ATOM 1521 N N . PHE A 1 197 ? 25.908 -5.479 -32.931 1.00 88.12 197 PHE A N 1
ATOM 1522 C CA . PHE A 1 197 ? 26.481 -4.745 -34.052 1.00 88.12 197 PHE A CA 1
ATOM 1523 C C . PHE A 1 197 ? 27.519 -3.753 -33.548 1.00 88.12 197 PHE A C 1
ATOM 1525 O O . PHE A 1 197 ? 27.428 -3.234 -32.434 1.00 88.12 197 PHE A O 1
ATOM 1532 N N . ASN A 1 198 ? 28.516 -3.502 -34.387 1.00 92.50 198 ASN A N 1
ATOM 1533 C CA . ASN A 1 198 ? 29.546 -2.527 -34.094 1.00 92.50 198 ASN A CA 1
ATOM 1534 C C . ASN A 1 198 ? 29.035 -1.123 -34.438 1.00 92.50 198 ASN A C 1
ATOM 1536 O O . ASN A 1 198 ? 28.614 -0.869 -35.568 1.00 92.50 198 ASN A O 1
ATOM 1540 N N . TYR A 1 199 ? 29.054 -0.228 -33.457 1.00 94.44 199 TYR A N 1
ATOM 1541 C CA . TYR A 1 199 ? 28.696 1.172 -33.607 1.00 94.44 199 TYR A CA 1
ATOM 1542 C C . TYR A 1 199 ? 29.954 2.039 -33.630 1.00 94.44 199 TYR A C 1
ATOM 1544 O O . TYR A 1 199 ? 30.824 1.898 -32.768 1.00 94.44 199 TYR A O 1
ATOM 1552 N N . LYS A 1 200 ? 30.022 2.963 -34.595 1.00 94.88 200 LYS A N 1
ATOM 1553 C CA . LYS A 1 200 ? 31.109 3.936 -34.746 1.00 94.88 200 LYS A CA 1
ATOM 1554 C C . LYS A 1 200 ? 30.528 5.322 -34.991 1.00 94.88 200 LYS A C 1
ATOM 1556 O O . LYS A 1 200 ? 29.823 5.525 -35.976 1.00 94.88 200 LYS A O 1
ATOM 1561 N N . GLN A 1 201 ? 30.851 6.272 -34.119 1.00 94.12 201 GLN A N 1
ATOM 1562 C CA . GLN A 1 201 ? 30.386 7.655 -34.229 1.00 94.12 201 GLN A CA 1
ATOM 1563 C C . GLN A 1 201 ? 31.031 8.408 -35.407 1.00 94.12 201 GLN A C 1
ATOM 1565 O O . GLN A 1 201 ? 30.414 9.293 -36.001 1.00 94.12 201 GLN A O 1
ATOM 1570 N N . GLY A 1 202 ? 32.277 8.067 -35.743 1.00 92.38 202 GLY A N 1
ATOM 1571 C CA . GLY A 1 202 ? 33.105 8.848 -36.662 1.00 92.38 202 GLY A CA 1
ATOM 1572 C C . GLY A 1 202 ? 33.638 10.131 -36.017 1.00 92.38 202 GLY A C 1
ATOM 1573 O O . GLY A 1 202 ? 33.632 10.278 -34.796 1.00 92.38 202 GLY A O 1
ATOM 1574 N N . ASP A 1 203 ? 34.094 11.076 -36.835 1.00 94.00 203 ASP A N 1
ATOM 1575 C CA . ASP A 1 203 ? 34.942 12.190 -36.373 1.00 94.00 203 ASP A CA 1
ATOM 1576 C C . ASP A 1 203 ? 34.182 13.385 -35.775 1.00 94.00 203 ASP A C 1
ATOM 1578 O O . ASP A 1 203 ? 34.781 14.402 -35.430 1.00 94.00 203 ASP A O 1
ATOM 1582 N N . VAL A 1 204 ? 32.854 13.302 -35.654 1.00 93.56 204 VAL A N 1
ATOM 1583 C CA . VAL A 1 204 ? 32.015 14.431 -35.228 1.00 93.56 204 VAL A CA 1
ATOM 1584 C C . VAL A 1 204 ? 31.094 14.014 -34.091 1.00 93.56 204 VAL A C 1
ATOM 1586 O O . VAL A 1 204 ? 30.237 13.143 -34.266 1.00 93.56 204 VAL A O 1
ATOM 1589 N N . ALA A 1 205 ? 31.226 14.700 -32.955 1.00 95.38 205 ALA A N 1
ATOM 1590 C CA . ALA A 1 205 ? 30.318 14.566 -31.824 1.00 95.38 205 ALA A CA 1
ATOM 1591 C C . ALA A 1 205 ? 28.919 15.077 -32.194 1.00 95.38 205 ALA A C 1
ATOM 1593 O O . ALA A 1 205 ? 28.803 16.105 -32.867 1.00 95.38 205 ALA A O 1
ATOM 1594 N N . ARG A 1 206 ? 27.864 14.365 -31.788 1.00 95.06 206 ARG A N 1
ATOM 1595 C CA . ARG A 1 206 ? 26.467 14.785 -32.004 1.00 95.06 206 ARG A CA 1
ATOM 1596 C C . ARG A 1 206 ? 25.496 14.004 -31.127 1.00 95.06 206 ARG A C 1
ATOM 1598 O O . ARG A 1 206 ? 25.804 12.895 -30.696 1.00 95.06 206 ARG A O 1
ATOM 1605 N N . THR A 1 207 ? 24.294 14.546 -30.989 1.00 95.94 207 THR A N 1
ATOM 1606 C CA . THR A 1 207 ? 23.136 13.814 -30.482 1.00 95.94 207 THR A CA 1
ATOM 1607 C C . THR A 1 207 ? 22.713 12.742 -31.483 1.00 95.94 207 THR A C 1
ATOM 1609 O O . THR A 1 207 ? 22.476 13.018 -32.664 1.00 95.94 207 THR A O 1
ATOM 1612 N N . MET A 1 208 ? 22.647 11.510 -31.002 1.00 96.50 208 MET A N 1
ATOM 1613 C CA . MET A 1 208 ? 22.251 10.323 -31.741 1.00 96.50 208 MET A CA 1
ATOM 1614 C C . MET A 1 208 ? 21.001 9.733 -31.103 1.00 96.50 208 MET A C 1
ATOM 1616 O O . MET A 1 208 ? 20.948 9.564 -29.887 1.00 96.50 208 MET A O 1
ATOM 1620 N N . THR A 1 209 ? 20.038 9.357 -31.935 1.00 96.25 209 THR A N 1
ATOM 1621 C CA . THR A 1 209 ? 18.864 8.594 -31.523 1.00 96.25 209 THR A CA 1
ATOM 1622 C C . THR A 1 209 ? 19.134 7.108 -31.723 1.00 96.25 209 THR A C 1
ATOM 1624 O O . THR A 1 209 ? 19.446 6.669 -32.837 1.00 96.25 209 THR A O 1
ATOM 1627 N N . PHE A 1 210 ? 18.983 6.331 -30.655 1.00 95.38 210 PHE A N 1
ATOM 1628 C CA . PHE A 1 210 ? 18.993 4.871 -30.665 1.00 95.38 210 PHE A CA 1
ATOM 1629 C C . PHE A 1 210 ? 17.556 4.377 -30.519 1.00 95.38 210 PHE A C 1
ATOM 1631 O O . PHE A 1 210 ? 16.984 4.406 -29.431 1.00 95.38 210 PHE A O 1
ATOM 1638 N N . ASP A 1 211 ? 16.975 3.958 -31.637 1.00 94.50 211 ASP A N 1
ATOM 1639 C CA . ASP A 1 211 ? 15.570 3.582 -31.774 1.00 94.50 211 ASP A CA 1
ATOM 1640 C C . ASP A 1 211 ? 15.440 2.073 -31.950 1.00 94.50 211 ASP A C 1
ATOM 1642 O O . ASP A 1 211 ? 16.004 1.496 -32.883 1.00 94.50 211 ASP A O 1
ATOM 1646 N N . ILE A 1 212 ? 14.684 1.434 -31.064 1.00 93.50 212 ILE A N 1
ATOM 1647 C CA . ILE A 1 212 ? 14.242 0.056 -31.215 1.00 93.50 212 ILE A CA 1
ATOM 1648 C C . ILE A 1 212 ? 12.762 0.031 -31.585 1.00 93.50 212 ILE A C 1
ATOM 1650 O O . ILE A 1 212 ? 11.895 0.344 -30.776 1.00 93.50 212 ILE A O 1
ATOM 1654 N N . GLY A 1 213 ? 12.468 -0.400 -32.805 1.00 93.62 213 GLY A N 1
ATOM 1655 C CA . GLY A 1 213 ? 11.117 -0.606 -33.308 1.00 93.62 213 GLY A CA 1
ATOM 1656 C C . GLY A 1 213 ? 10.778 -2.081 -33.448 1.00 93.62 213 GLY A C 1
ATOM 1657 O O . GLY A 1 213 ? 11.643 -2.917 -33.719 1.00 93.62 213 GLY A O 1
ATOM 1658 N N . TRP A 1 214 ? 9.498 -2.410 -33.317 1.00 93.69 214 TRP A N 1
ATOM 1659 C CA . TRP A 1 214 ? 9.006 -3.759 -33.551 1.00 93.69 214 TRP A CA 1
ATOM 1660 C C . TRP A 1 214 ? 7.663 -3.789 -34.270 1.00 93.69 214 TRP A C 1
ATOM 1662 O O . TRP A 1 214 ? 6.875 -2.844 -34.240 1.00 93.69 214 TRP A O 1
ATOM 1672 N N . ASN A 1 215 ? 7.399 -4.917 -34.924 1.00 94.38 215 ASN A N 1
ATOM 1673 C CA . ASN A 1 215 ? 6.143 -5.198 -35.600 1.00 94.38 215 ASN A CA 1
ATOM 1674 C C . ASN A 1 215 ? 5.794 -6.683 -35.459 1.00 94.38 215 ASN A C 1
ATOM 1676 O O . ASN A 1 215 ? 6.628 -7.549 -35.719 1.00 94.38 215 ASN A O 1
ATOM 1680 N N . GLY A 1 216 ? 4.560 -6.975 -35.053 1.00 90.94 216 GLY A N 1
ATOM 1681 C CA . GLY A 1 216 ? 4.072 -8.338 -34.849 1.00 90.94 216 GLY A CA 1
ATOM 1682 C C . GLY A 1 216 ? 4.701 -9.060 -33.654 1.00 90.94 216 GLY A C 1
ATOM 1683 O O . GLY A 1 216 ? 4.712 -10.289 -33.636 1.00 90.94 216 GLY A O 1
ATOM 1684 N N . ILE A 1 217 ? 5.259 -8.345 -32.672 1.00 91.69 217 ILE A N 1
ATOM 1685 C CA . ILE A 1 217 ? 5.867 -8.972 -31.489 1.00 91.69 217 ILE A CA 1
ATOM 1686 C C . ILE A 1 217 ? 4.796 -9.256 -30.423 1.00 91.69 217 ILE A C 1
ATOM 1688 O O . ILE A 1 217 ? 3.994 -8.365 -30.136 1.00 91.69 217 ILE A O 1
ATOM 1692 N N . PRO A 1 218 ? 4.752 -10.468 -29.828 1.00 89.00 218 PRO A N 1
ATOM 1693 C CA . PRO A 1 218 ? 3.755 -10.805 -28.814 1.00 89.00 218 PRO A CA 1
ATOM 1694 C C . PRO A 1 218 ? 3.824 -9.894 -27.580 1.00 89.00 218 PRO A C 1
ATOM 1696 O O . PRO A 1 218 ? 4.907 -9.655 -27.036 1.00 89.00 218 PRO A O 1
ATOM 1699 N N . ILE A 1 219 ? 2.662 -9.449 -27.095 1.00 89.94 219 ILE A N 1
ATOM 1700 C CA . ILE A 1 219 ? 2.536 -8.730 -25.818 1.00 89.94 219 ILE A CA 1
ATOM 1701 C C . ILE A 1 219 ? 3.066 -9.612 -24.680 1.00 89.94 219 ILE A C 1
ATOM 1703 O O . ILE A 1 219 ? 2.789 -10.809 -24.628 1.00 89.94 219 ILE A O 1
ATOM 1707 N N . GLY A 1 220 ? 3.832 -9.015 -23.765 1.00 87.88 220 GLY A N 1
ATOM 1708 C CA . GLY A 1 220 ? 4.512 -9.729 -22.677 1.00 87.88 220 GLY A CA 1
ATOM 1709 C C . GLY A 1 220 ? 5.956 -10.136 -22.983 1.00 87.88 220 GLY A C 1
ATOM 1710 O O . GLY A 1 220 ? 6.671 -10.530 -22.066 1.00 87.88 220 GLY A O 1
ATOM 1711 N N . THR A 1 221 ? 6.408 -9.976 -24.228 1.00 91.56 221 THR A N 1
ATOM 1712 C CA . THR A 1 221 ? 7.832 -10.024 -24.601 1.00 91.56 221 THR A CA 1
ATOM 1713 C C . THR A 1 221 ? 8.602 -8.899 -23.911 1.00 91.56 221 THR A C 1
ATOM 1715 O O . THR A 1 221 ? 8.033 -7.836 -23.658 1.00 91.56 221 THR A O 1
ATOM 1718 N N . TYR A 1 222 ? 9.896 -9.093 -23.652 1.00 93.44 222 TYR A N 1
ATOM 1719 C CA . TYR A 1 222 ? 10.783 -8.012 -23.219 1.00 93.44 222 TYR A CA 1
ATOM 1720 C C . TYR A 1 222 ? 11.891 -7.768 -24.239 1.00 93.44 222 TYR A C 1
ATOM 1722 O O . TYR A 1 222 ? 12.434 -8.702 -24.836 1.00 93.44 222 TYR A O 1
ATOM 1730 N N . VAL A 1 223 ? 12.235 -6.496 -24.405 1.00 92.69 223 VAL A N 1
ATOM 1731 C CA . VAL A 1 223 ? 13.320 -6.017 -25.261 1.00 92.69 223 VAL A CA 1
ATOM 1732 C C . VAL A 1 223 ? 14.288 -5.180 -24.432 1.00 92.69 223 VAL A C 1
ATOM 1734 O O . VAL A 1 223 ? 13.869 -4.465 -23.526 1.00 92.69 223 VAL A O 1
ATOM 1737 N N . SER A 1 224 ? 15.582 -5.278 -24.711 1.00 94.19 224 SER A N 1
ATOM 1738 C CA . SER A 1 224 ? 16.600 -4.398 -24.122 1.00 94.19 224 SER A CA 1
ATOM 1739 C C . SER A 1 224 ? 17.772 -4.246 -25.078 1.00 94.19 224 SER A C 1
ATOM 1741 O O . SER A 1 224 ? 18.019 -5.132 -25.896 1.00 94.19 224 SER A O 1
ATOM 1743 N N . PHE A 1 225 ? 18.547 -3.177 -24.954 1.00 94.88 225 PHE A N 1
ATOM 1744 C CA . PHE A 1 225 ? 19.849 -3.085 -25.612 1.00 94.88 225 PHE A CA 1
ATOM 1745 C C . PHE A 1 225 ? 20.853 -2.373 -24.717 1.00 94.88 225 PHE A C 1
ATOM 1747 O O . PHE A 1 225 ? 20.469 -1.604 -23.841 1.00 94.88 225 PHE A O 1
ATOM 1754 N N . LYS A 1 226 ? 22.140 -2.637 -24.918 1.00 95.75 226 LYS A N 1
ATOM 1755 C CA . LYS A 1 226 ? 23.208 -1.999 -24.148 1.00 95.75 226 LYS A CA 1
ATOM 1756 C C . LYS A 1 226 ? 24.492 -1.922 -24.967 1.00 95.75 226 LYS A C 1
ATOM 1758 O O . LYS A 1 226 ? 24.856 -2.898 -25.626 1.00 95.75 226 LYS A O 1
ATOM 1763 N N . ALA A 1 227 ? 25.164 -0.775 -24.919 1.00 96.06 227 ALA A N 1
ATOM 1764 C CA . ALA A 1 227 ? 26.537 -0.632 -25.386 1.00 96.06 227 ALA A CA 1
ATOM 1765 C C . ALA A 1 227 ? 27.520 -1.255 -24.382 1.00 96.06 227 ALA A C 1
ATOM 1767 O O . ALA A 1 227 ? 27.380 -1.075 -23.173 1.00 96.06 227 ALA A O 1
ATOM 1768 N N . GLU A 1 228 ? 28.536 -1.966 -24.870 1.00 95.44 228 GLU A N 1
ATOM 1769 C CA . GLU A 1 228 ? 29.581 -2.560 -24.019 1.00 95.44 228 GLU A CA 1
ATOM 1770 C C . GLU A 1 228 ? 30.417 -1.500 -23.287 1.00 95.44 228 GLU A C 1
ATOM 1772 O O . GLU A 1 228 ? 30.913 -1.750 -22.190 1.00 95.44 228 GLU A O 1
ATOM 1777 N N . LYS A 1 229 ? 30.562 -0.310 -23.883 1.00 94.44 229 LYS A N 1
ATOM 1778 C CA . LYS A 1 229 ? 31.301 0.822 -23.317 1.00 94.44 229 LYS A CA 1
ATOM 1779 C C . LYS A 1 229 ? 30.328 1.896 -22.839 1.00 94.44 229 LYS A C 1
ATOM 1781 O O . LYS A 1 229 ? 29.769 2.624 -23.655 1.00 94.44 229 LYS A O 1
ATOM 1786 N N . GLU A 1 230 ? 30.166 2.023 -21.527 1.00 89.75 230 GLU A N 1
ATOM 1787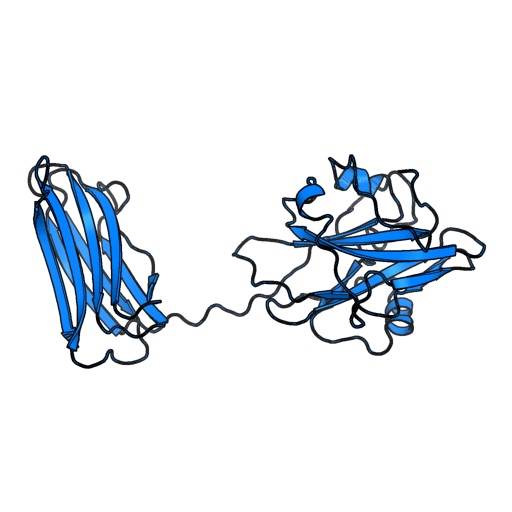 C CA . GLU A 1 230 ? 29.257 3.010 -20.923 1.00 89.75 230 GLU A CA 1
ATOM 1788 C C . GLU A 1 230 ? 29.830 4.436 -20.922 1.00 89.75 230 GLU A C 1
ATOM 1790 O O . GLU A 1 230 ? 29.078 5.404 -20.958 1.00 89.75 230 GLU A O 1
ATO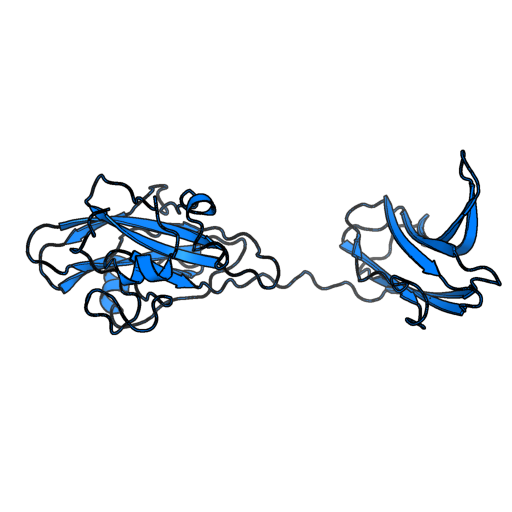M 1795 N N . GLU A 1 231 ? 31.157 4.576 -20.915 1.00 93.75 231 GLU A N 1
ATOM 1796 C CA . GLU A 1 231 ? 31.832 5.874 -20.851 1.00 93.75 231 GLU A CA 1
ATOM 1797 C C . GLU A 1 231 ? 31.811 6.625 -22.191 1.00 93.75 231 GLU A C 1
ATOM 1799 O O . GLU A 1 231 ? 32.196 6.081 -23.234 1.00 93.75 231 GLU A O 1
ATOM 1804 N N . GLY A 1 232 ? 31.462 7.914 -22.141 1.00 94.38 232 GLY A N 1
ATOM 1805 C CA . GLY A 1 232 ? 31.504 8.847 -23.270 1.00 94.38 232 GLY A CA 1
ATOM 1806 C C . GLY A 1 232 ? 30.125 9.397 -23.644 1.00 94.38 232 GLY A C 1
ATOM 1807 O O . GLY A 1 232 ? 29.951 10.610 -23.555 1.00 94.38 232 GLY A O 1
ATOM 1808 N N . PRO A 1 233 ? 29.163 8.550 -24.058 1.00 96.94 233 PRO A N 1
ATOM 1809 C CA . PRO A 1 233 ? 27.805 8.977 -24.380 1.00 96.94 233 PRO A CA 1
ATOM 1810 C C . PRO A 1 233 ? 27.038 9.495 -23.157 1.00 96.94 233 PRO A C 1
ATOM 1812 O O . PRO A 1 233 ? 27.157 8.931 -22.066 1.00 96.94 233 PRO A O 1
ATOM 1815 N N . VAL A 1 234 ? 26.217 10.533 -23.339 1.00 94.38 234 VAL A N 1
ATOM 1816 C CA . VAL A 1 234 ? 25.397 11.122 -22.266 1.00 94.38 234 VAL A CA 1
ATOM 1817 C C . VAL A 1 234 ? 23.945 11.319 -22.732 1.00 94.38 234 VAL A C 1
ATOM 1819 O O . VAL A 1 234 ? 23.715 12.134 -23.621 1.00 94.38 234 VAL A O 1
ATOM 1822 N N . PRO A 1 235 ? 22.951 10.631 -22.135 1.00 95.38 235 PRO A N 1
ATOM 1823 C CA . PRO A 1 235 ? 23.086 9.510 -21.195 1.00 95.38 235 PRO A CA 1
ATOM 1824 C C . PRO A 1 235 ? 23.771 8.280 -21.832 1.00 95.38 235 PRO A C 1
ATOM 1826 O O . PRO A 1 235 ? 23.865 8.207 -23.060 1.00 95.38 235 PRO A O 1
ATOM 1829 N N . PRO A 1 236 ? 24.233 7.294 -21.036 1.00 95.94 236 PRO A N 1
ATOM 1830 C CA . PRO A 1 236 ? 24.791 6.055 -21.573 1.00 95.94 236 PRO A CA 1
ATOM 1831 C C . PRO A 1 236 ? 23.805 5.332 -22.502 1.00 95.94 236 PRO A C 1
ATOM 1833 O O . PRO A 1 236 ? 22.592 5.363 -22.296 1.00 95.94 236 PRO A O 1
ATOM 1836 N N . ILE A 1 237 ? 24.325 4.646 -23.522 1.00 95.56 237 ILE A N 1
ATOM 1837 C CA . ILE A 1 237 ? 23.504 3.963 -24.533 1.00 95.56 237 ILE A CA 1
ATOM 1838 C C . ILE A 1 237 ? 23.011 2.623 -23.970 1.00 95.56 237 ILE A C 1
ATOM 1840 O O . ILE A 1 237 ? 23.631 1.573 -24.171 1.00 95.56 237 ILE A O 1
ATOM 1844 N N . PHE A 1 238 ? 21.892 2.648 -23.249 1.00 94.12 238 PHE A N 1
ATOM 1845 C CA . PHE A 1 238 ? 21.208 1.442 -22.793 1.00 94.12 238 PHE A CA 1
ATOM 1846 C C . PHE A 1 238 ? 19.695 1.639 -22.673 1.00 94.12 238 PHE A C 1
ATOM 1848 O O . PHE A 1 238 ? 19.197 2.737 -22.443 1.00 94.12 238 PHE A O 1
ATOM 1855 N N . LEU A 1 239 ? 18.976 0.530 -22.803 1.00 93.12 239 LEU A N 1
ATOM 1856 C CA . LEU A 1 239 ? 17.563 0.390 -22.503 1.00 93.12 239 LEU A CA 1
ATOM 1857 C C . LEU A 1 239 ? 17.406 -0.813 -21.580 1.00 93.12 239 LEU A C 1
ATOM 1859 O O . LEU A 1 239 ? 17.723 -1.936 -21.984 1.00 93.12 239 LEU A O 1
ATOM 1863 N N . ASP A 1 240 ? 16.901 -0.587 -20.369 1.00 92.12 240 ASP A N 1
ATOM 1864 C CA . ASP A 1 240 ? 16.513 -1.672 -19.469 1.00 92.12 240 ASP A CA 1
ATOM 1865 C C . ASP A 1 240 ? 15.412 -2.543 -20.085 1.00 92.12 240 ASP A C 1
ATOM 1867 O O . ASP A 1 240 ? 14.702 -2.139 -21.008 1.00 92.12 240 ASP A O 1
ATOM 1871 N N . LYS A 1 241 ? 15.256 -3.768 -19.568 1.00 92.19 241 LYS A N 1
ATOM 1872 C CA . LYS A 1 241 ? 14.223 -4.706 -20.032 1.00 92.19 241 LYS A CA 1
ATOM 1873 C C . LYS A 1 241 ? 12.848 -4.043 -20.026 1.00 92.19 241 LYS A C 1
ATOM 1875 O O . LYS A 1 241 ? 12.221 -3.883 -18.983 1.00 92.19 241 LYS A O 1
ATOM 1880 N N . THR A 1 242 ? 12.362 -3.741 -21.219 1.00 90.50 242 THR A N 1
ATOM 1881 C CA . THR A 1 242 ? 11.111 -3.027 -21.448 1.00 90.50 242 THR A CA 1
ATOM 1882 C C . THR A 1 242 ? 10.070 -4.008 -21.950 1.00 90.50 242 THR A C 1
ATOM 1884 O O . THR A 1 242 ? 10.309 -4.746 -22.909 1.00 90.50 242 THR A O 1
ATOM 1887 N N . LYS A 1 243 ? 8.914 -4.043 -21.281 1.00 91.06 243 LYS A N 1
ATOM 1888 C CA . LYS A 1 243 ? 7.810 -4.930 -21.648 1.00 91.06 243 LYS A CA 1
ATOM 1889 C C . LYS A 1 243 ? 7.110 -4.407 -22.899 1.00 91.06 243 LYS A C 1
ATOM 1891 O O . LYS A 1 243 ? 6.660 -3.266 -22.937 1.00 91.06 243 LYS A O 1
ATOM 1896 N N . VAL A 1 244 ? 6.942 -5.275 -23.886 1.00 90.44 244 VAL A N 1
ATOM 1897 C CA . VAL A 1 244 ? 6.106 -5.027 -25.059 1.00 90.44 244 VAL A CA 1
ATOM 1898 C C . VAL A 1 244 ? 4.640 -5.072 -24.631 1.00 90.44 244 VAL A C 1
ATOM 1900 O O . VAL A 1 244 ? 4.134 -6.124 -24.228 1.00 90.44 244 VAL A O 1
ATOM 1903 N N . VAL A 1 245 ? 3.967 -3.923 -24.710 1.00 90.25 245 VAL A N 1
ATOM 1904 C CA . VAL A 1 245 ? 2.534 -3.759 -24.396 1.00 90.25 245 VAL A CA 1
ATOM 1905 C C . VAL A 1 245 ? 1.662 -3.586 -25.643 1.00 90.25 245 VAL A C 1
ATOM 1907 O O . VAL A 1 245 ? 0.452 -3.767 -25.573 1.00 90.25 245 VAL A O 1
ATOM 1910 N N . GLU A 1 246 ? 2.285 -3.331 -26.795 1.00 91.31 246 GLU A N 1
ATOM 1911 C CA . GLU A 1 246 ? 1.639 -3.185 -28.099 1.00 91.31 246 GLU A CA 1
ATOM 1912 C C . GLU A 1 246 ? 2.385 -4.009 -29.149 1.00 91.31 246 GLU A C 1
ATOM 1914 O O . GLU A 1 246 ? 3.614 -4.079 -29.141 1.00 91.31 246 GLU A O 1
ATOM 1919 N N . THR A 1 247 ? 1.666 -4.613 -30.096 1.00 90.38 247 THR A N 1
ATOM 1920 C CA . THR A 1 247 ? 2.274 -5.498 -31.106 1.00 90.38 247 THR A CA 1
ATOM 1921 C C . THR A 1 247 ? 3.109 -4.756 -32.148 1.00 90.38 247 THR A C 1
ATOM 1923 O O . THR A 1 247 ? 3.892 -5.381 -32.865 1.00 90.38 247 THR A O 1
ATOM 1926 N N . LYS A 1 248 ? 2.943 -3.436 -32.258 1.00 93.12 248 LYS A N 1
ATOM 1927 C CA . LYS A 1 248 ? 3.709 -2.563 -33.144 1.00 93.12 248 LYS A CA 1
ATOM 1928 C C . LYS A 1 248 ? 3.944 -1.235 -32.442 1.00 93.12 248 LYS A C 1
ATOM 1930 O O . LYS A 1 248 ? 3.017 -0.448 -32.316 1.00 93.12 248 LYS A O 1
ATOM 1935 N N . ALA A 1 249 ? 5.174 -1.001 -32.021 1.00 93.69 249 ALA A N 1
ATOM 1936 C CA . ALA A 1 249 ? 5.584 0.234 -31.375 1.00 93.69 249 ALA A CA 1
ATOM 1937 C C . ALA A 1 249 ? 7.099 0.402 -31.530 1.00 93.69 249 ALA A C 1
ATOM 1939 O O . ALA A 1 249 ? 7.768 -0.394 -32.198 1.00 93.69 249 ALA A O 1
ATOM 1940 N N . HIS A 1 250 ? 7.624 1.466 -30.943 1.00 93.75 250 HIS A N 1
ATOM 1941 C CA . HIS A 1 250 ? 9.050 1.709 -30.859 1.00 93.75 250 HIS A CA 1
ATOM 1942 C C . HIS A 1 250 ? 9.393 2.408 -29.549 1.00 93.75 250 HIS A C 1
ATOM 1944 O O . HIS A 1 250 ? 8.521 2.980 -28.893 1.00 93.75 250 HIS A O 1
ATOM 1950 N N . PHE A 1 251 ? 10.661 2.337 -29.176 1.00 92.12 251 PHE A N 1
ATOM 1951 C CA . PHE A 1 251 ? 11.234 3.065 -28.061 1.00 92.12 251 PHE A CA 1
ATOM 1952 C C . PHE A 1 251 ? 12.557 3.671 -28.509 1.00 92.12 251 PHE A C 1
ATOM 1954 O O . PHE A 1 251 ? 13.355 2.996 -29.157 1.00 92.12 251 PHE A O 1
ATOM 1961 N N . SER A 1 252 ? 12.813 4.916 -28.130 1.00 93.12 252 SER A N 1
ATOM 1962 C CA . SER A 1 252 ? 14.035 5.618 -28.498 1.00 93.12 252 SER A CA 1
ATOM 1963 C C . SER A 1 252 ? 14.690 6.261 -27.287 1.00 93.12 252 SER A C 1
ATOM 1965 O O . SER A 1 252 ? 14.003 6.811 -26.427 1.00 93.12 252 SER A O 1
ATOM 1967 N N . ILE A 1 253 ? 16.019 6.243 -27.261 1.00 94.06 253 ILE A N 1
ATOM 1968 C CA . ILE A 1 253 ? 16.818 7.117 -26.398 1.00 94.06 253 ILE A CA 1
ATOM 1969 C C . ILE A 1 253 ? 17.626 8.066 -27.273 1.00 94.06 253 ILE A C 1
ATOM 1971 O O . ILE A 1 253 ? 18.161 7.652 -28.303 1.00 94.06 253 ILE A O 1
ATOM 1975 N N . ASP A 1 254 ? 17.748 9.310 -26.833 1.00 95.50 254 ASP A N 1
ATOM 1976 C CA . ASP A 1 254 ? 18.699 10.259 -27.397 1.00 95.50 254 ASP A CA 1
ATOM 1977 C C . ASP A 1 254 ? 19.927 10.320 -26.492 1.00 95.50 254 ASP A C 1
ATOM 1979 O O . ASP A 1 254 ? 19.810 10.303 -25.265 1.00 95.50 254 ASP A O 1
ATOM 1983 N N . SER A 1 255 ? 21.108 10.350 -27.099 1.00 96.38 255 SER A N 1
ATOM 1984 C CA . SER A 1 255 ? 22.382 10.415 -26.390 1.00 96.38 255 SER A CA 1
ATOM 1985 C C . SER A 1 255 ? 23.361 11.302 -27.142 1.00 96.38 255 SER A C 1
ATOM 1987 O O . SER A 1 255 ? 23.524 11.174 -28.357 1.00 96.38 255 SER A O 1
ATOM 1989 N N . ASP A 1 256 ? 24.031 12.195 -26.424 1.00 97.31 256 ASP A N 1
ATOM 1990 C CA . ASP A 1 256 ? 25.142 12.979 -26.943 1.00 97.31 256 ASP A CA 1
ATOM 1991 C C . ASP A 1 256 ? 26.385 12.096 -27.012 1.00 97.31 256 ASP A C 1
ATOM 1993 O O . ASP A 1 256 ? 26.989 11.757 -25.994 1.00 97.31 256 ASP A O 1
ATOM 1997 N N . VAL A 1 257 ? 26.765 11.702 -28.227 1.00 97.56 257 VAL A N 1
ATOM 1998 C CA . VAL A 1 257 ? 27.867 10.767 -28.467 1.00 97.56 257 VAL A CA 1
ATOM 1999 C C . VAL A 1 257 ? 29.116 11.535 -28.918 1.00 97.56 257 VAL A C 1
ATOM 2001 O O . VAL A 1 257 ? 29.062 12.245 -29.930 1.00 97.56 257 VAL A O 1
ATOM 2004 N N . PRO A 1 258 ? 30.263 11.402 -28.222 1.00 97.69 258 PRO A N 1
ATOM 2005 C CA . PRO A 1 258 ? 31.485 12.118 -28.576 1.00 97.69 258 PRO A CA 1
ATOM 2006 C C . PRO A 1 258 ? 32.136 11.563 -29.850 1.00 97.69 258 PRO A C 1
ATOM 2008 O O . PRO A 1 258 ? 32.038 10.374 -30.155 1.00 97.69 258 PRO A O 1
ATOM 2011 N N . ALA A 1 259 ? 32.856 12.427 -30.575 1.00 96.62 259 ALA A N 1
ATOM 2012 C CA . ALA A 1 259 ? 33.662 12.033 -31.731 1.00 96.62 259 ALA A CA 1
ATOM 2013 C C . ALA A 1 259 ? 34.626 10.889 -31.369 1.00 96.62 259 ALA A C 1
ATOM 2015 O O . ALA A 1 259 ? 35.203 10.866 -30.282 1.00 96.62 259 ALA A O 1
ATOM 2016 N N . GLY A 1 260 ? 34.796 9.937 -32.284 1.00 95.69 260 GLY A N 1
ATOM 2017 C CA . GLY A 1 260 ? 35.659 8.771 -32.106 1.00 95.69 260 GLY A CA 1
ATOM 2018 C C . GLY A 1 260 ? 35.110 7.698 -31.160 1.00 95.69 260 GLY A C 1
ATOM 2019 O O . GLY A 1 260 ? 35.798 6.707 -30.923 1.00 95.69 260 GLY A O 1
ATOM 2020 N N . TYR A 1 261 ? 33.895 7.846 -30.614 1.00 97.19 261 TYR A N 1
ATOM 2021 C CA . TYR A 1 261 ? 33.278 6.779 -29.827 1.00 97.19 261 TYR A CA 1
ATOM 2022 C C . TYR A 1 261 ? 33.006 5.543 -30.696 1.00 97.19 261 TYR A C 1
ATOM 2024 O O . TYR A 1 261 ? 32.350 5.624 -31.738 1.00 97.19 261 TYR A O 1
ATOM 2032 N N . GLU A 1 262 ? 33.475 4.390 -30.224 1.00 96.00 262 GLU A N 1
ATOM 2033 C CA . GLU A 1 262 ? 33.192 3.078 -30.797 1.00 96.00 262 GLU A CA 1
ATOM 2034 C C . GLU A 1 262 ? 32.781 2.111 -29.684 1.00 96.00 262 GLU A C 1
ATOM 2036 O O . GLU A 1 262 ? 33.399 2.074 -28.614 1.00 96.00 262 GLU A O 1
ATOM 2041 N N . SER A 1 263 ? 31.737 1.322 -29.928 1.00 96.00 263 SER A N 1
ATOM 2042 C CA . SER A 1 263 ? 31.304 0.260 -29.019 1.00 96.00 263 SER A CA 1
ATOM 2043 C C . SER A 1 263 ? 30.471 -0.778 -29.757 1.00 96.00 263 SER A C 1
ATOM 2045 O O . SER A 1 263 ? 29.831 -0.475 -30.763 1.00 96.00 263 SER A O 1
ATOM 2047 N N . ASN A 1 264 ? 30.447 -2.009 -29.258 1.00 95.25 264 ASN A N 1
ATOM 2048 C CA . ASN A 1 264 ? 29.441 -2.966 -29.686 1.00 95.25 264 ASN A CA 1
ATOM 2049 C C . ASN A 1 264 ? 28.148 -2.710 -28.915 1.00 95.25 264 ASN A C 1
ATOM 2051 O O . ASN A 1 264 ? 28.161 -2.566 -27.693 1.00 95.25 264 ASN A O 1
ATOM 2055 N N . ILE A 1 265 ? 27.029 -2.690 -29.629 1.00 94.75 265 ILE A N 1
ATOM 2056 C CA . ILE A 1 265 ? 25.701 -2.577 -29.035 1.00 94.75 265 ILE A CA 1
ATOM 2057 C C . ILE A 1 265 ? 25.016 -3.924 -29.193 1.00 94.75 265 ILE A C 1
ATOM 2059 O O . ILE A 1 265 ? 24.832 -4.409 -30.313 1.00 94.75 265 ILE A O 1
ATOM 2063 N N . THR A 1 266 ? 24.641 -4.524 -28.065 1.00 93.62 266 THR A N 1
ATOM 2064 C CA . THR A 1 266 ? 23.929 -5.801 -28.039 1.00 93.62 266 THR A CA 1
ATOM 2065 C C . THR A 1 266 ? 22.460 -5.568 -27.738 1.00 93.62 266 THR A C 1
ATOM 2067 O O . THR A 1 266 ? 22.108 -4.977 -26.719 1.00 93.62 266 THR A O 1
ATOM 2070 N N . PHE A 1 267 ? 21.607 -6.046 -28.636 1.00 92.69 267 PHE A N 1
ATOM 2071 C CA . PHE A 1 267 ? 20.167 -6.154 -28.468 1.00 92.69 267 PHE A CA 1
ATOM 2072 C C . PHE A 1 267 ? 19.801 -7.533 -27.912 1.00 92.69 267 PHE A C 1
ATOM 2074 O O . PHE A 1 267 ? 20.310 -8.543 -28.397 1.00 92.69 267 PHE A O 1
ATOM 2081 N N . TYR A 1 268 ? 18.877 -7.579 -26.955 1.00 93.00 268 TYR A N 1
ATOM 2082 C CA . TYR A 1 268 ? 18.393 -8.795 -26.308 1.00 93.00 268 TYR A CA 1
ATOM 2083 C C . TYR A 1 268 ? 16.871 -8.909 -26.433 1.00 93.00 268 TYR A C 1
ATOM 2085 O O . TYR A 1 268 ? 16.131 -7.968 -26.131 1.00 93.00 268 TYR A O 1
ATOM 2093 N N . PHE A 1 269 ? 16.412 -10.097 -26.817 1.00 92.12 269 PHE A N 1
ATOM 2094 C CA . PHE A 1 269 ? 15.005 -10.430 -27.003 1.00 92.12 269 PHE A CA 1
ATOM 2095 C C . PHE A 1 269 ? 14.590 -11.578 -26.082 1.00 92.12 269 PHE A C 1
ATOM 2097 O O . PHE A 1 269 ? 15.114 -12.694 -26.176 1.00 92.12 269 PHE A O 1
ATOM 2104 N N . TYR A 1 270 ? 13.619 -11.319 -25.211 1.00 93.56 270 TYR A N 1
ATOM 2105 C CA . TYR A 1 270 ? 13.139 -12.258 -24.200 1.00 93.56 270 TYR A CA 1
ATOM 2106 C C . TYR A 1 270 ? 11.689 -12.635 -24.494 1.00 93.56 270 TYR A C 1
ATOM 2108 O O . TYR A 1 270 ? 10.798 -11.790 -24.393 1.00 93.56 270 TYR A O 1
ATOM 2116 N N . CYS A 1 271 ? 11.435 -13.895 -24.850 1.00 90.75 271 CYS A N 1
ATOM 2117 C CA . CYS A 1 271 ? 10.087 -14.352 -25.184 1.00 90.75 271 CYS A CA 1
ATOM 2118 C C . CYS A 1 271 ? 9.931 -15.863 -24.990 1.00 90.75 271 CYS A C 1
ATOM 2120 O O . CYS A 1 271 ? 10.748 -16.640 -25.494 1.00 90.75 271 CYS A O 1
ATOM 2122 N N . ASP A 1 272 ? 8.850 -16.282 -24.329 1.00 86.00 272 ASP A N 1
ATOM 2123 C CA . ASP A 1 272 ? 8.560 -17.701 -24.095 1.00 86.00 272 ASP A CA 1
ATOM 2124 C C . ASP A 1 272 ? 8.146 -18.401 -25.399 1.00 86.00 272 ASP A C 1
ATOM 2126 O O . ASP A 1 272 ? 8.640 -19.482 -25.729 1.00 86.00 272 ASP A O 1
ATOM 2130 N N . ASN A 1 273 ? 7.323 -17.735 -26.213 1.00 82.12 273 ASN A N 1
ATOM 2131 C CA . ASN A 1 273 ? 6.828 -18.256 -27.487 1.00 82.12 273 ASN A CA 1
ATOM 2132 C C . ASN A 1 273 ? 7.557 -17.631 -28.681 1.00 82.12 273 ASN A C 1
ATOM 2134 O O . ASN A 1 273 ? 8.065 -16.516 -28.608 1.00 82.12 273 ASN A O 1
ATOM 2138 N N . ALA A 1 274 ? 7.651 -18.362 -29.793 1.00 82.50 274 ALA A N 1
ATOM 2139 C CA . ALA A 1 274 ? 8.191 -17.771 -31.015 1.00 82.50 274 ALA A CA 1
ATOM 2140 C C . ALA A 1 274 ? 7.272 -16.623 -31.461 1.00 82.50 274 ALA A C 1
ATOM 2142 O O . ALA A 1 274 ? 6.050 -16.802 -31.419 1.00 82.50 274 ALA A O 1
ATOM 2143 N N . PRO A 1 275 ? 7.814 -15.473 -31.902 1.00 87.62 275 PRO A N 1
ATOM 2144 C CA . PRO A 1 275 ? 7.024 -14.498 -32.646 1.00 87.62 275 PRO A CA 1
ATOM 2145 C C . PRO A 1 275 ? 6.346 -15.151 -33.860 1.00 87.62 275 PRO A C 1
ATOM 2147 O O . PRO A 1 275 ? 6.771 -16.210 -34.321 1.00 87.62 275 PRO A O 1
ATOM 2150 N N . ALA A 1 276 ? 5.293 -14.542 -34.400 1.00 87.62 276 ALA A N 1
ATOM 2151 C CA . ALA A 1 276 ? 4.695 -15.042 -35.636 1.00 87.62 276 ALA A CA 1
ATOM 2152 C C . ALA A 1 276 ? 5.692 -14.939 -36.810 1.00 87.62 276 ALA A C 1
ATOM 2154 O O . ALA A 1 276 ? 6.656 -14.173 -36.761 1.00 87.62 276 ALA A O 1
ATOM 2155 N N . ALA A 1 277 ? 5.467 -15.713 -37.873 1.00 89.81 277 ALA A N 1
ATOM 2156 C CA . ALA A 1 277 ? 6.231 -15.540 -39.106 1.00 89.81 277 ALA A CA 1
ATOM 2157 C C . ALA A 1 277 ? 5.998 -14.125 -39.668 1.00 89.81 277 ALA A C 1
ATOM 2159 O O . ALA A 1 277 ? 4.858 -13.656 -39.723 1.00 89.81 277 ALA A O 1
ATOM 2160 N N . GLY A 1 278 ? 7.069 -13.446 -40.074 1.00 88.50 278 GLY A N 1
ATOM 2161 C CA . GLY A 1 278 ? 7.045 -12.062 -40.549 1.00 88.50 278 GLY A CA 1
ATOM 2162 C C . GLY A 1 278 ? 7.109 -11.000 -39.446 1.00 88.50 278 GLY A C 1
ATOM 2163 O O . GLY A 1 278 ? 7.084 -9.809 -39.759 1.00 88.50 278 GLY A O 1
ATOM 2164 N N . SER A 1 279 ? 7.207 -11.391 -38.171 1.00 91.56 279 SER A N 1
ATOM 2165 C CA . SER A 1 279 ? 7.475 -10.451 -37.078 1.00 91.56 279 SER A CA 1
ATOM 2166 C C . SER A 1 279 ? 8.891 -9.893 -37.187 1.00 91.56 279 SER A C 1
ATOM 2168 O O . SER A 1 279 ? 9.822 -10.641 -37.480 1.00 91.56 279 SER A O 1
ATOM 2170 N N . THR A 1 280 ? 9.073 -8.603 -36.897 1.00 91.81 280 THR A N 1
ATOM 2171 C CA . THR A 1 280 ? 10.380 -7.939 -37.000 1.00 91.81 280 THR A CA 1
ATOM 2172 C C . THR A 1 280 ? 10.729 -7.125 -35.766 1.00 91.81 280 THR A C 1
ATOM 2174 O O . THR A 1 280 ? 9.862 -6.451 -35.205 1.00 91.81 280 THR A O 1
ATOM 2177 N N . VAL A 1 281 ? 12.013 -7.103 -35.415 1.00 91.00 281 VAL A N 1
ATOM 2178 C CA . VAL A 1 281 ? 12.604 -6.116 -34.503 1.00 91.00 281 VAL A CA 1
ATOM 2179 C C . VAL A 1 281 ? 13.742 -5.414 -35.226 1.00 91.00 281 VAL A C 1
ATOM 2181 O O . VAL A 1 281 ? 14.584 -6.063 -35.846 1.00 91.00 281 VAL A O 1
ATOM 2184 N N . THR A 1 282 ? 13.775 -4.091 -35.143 1.00 91.44 282 THR A N 1
ATOM 2185 C CA . THR A 1 282 ? 14.805 -3.269 -35.765 1.00 91.44 282 THR A CA 1
ATOM 2186 C C . THR A 1 282 ? 15.394 -2.324 -34.735 1.00 91.44 282 THR A C 1
ATOM 2188 O O . THR A 1 282 ? 14.665 -1.532 -34.154 1.00 91.44 282 THR A O 1
ATOM 2191 N N . LEU A 1 283 ? 16.712 -2.360 -34.561 1.00 92.19 283 LEU A N 1
ATOM 2192 C CA . LEU A 1 283 ? 17.459 -1.348 -33.820 1.00 92.19 283 LEU A CA 1
ATOM 2193 C C . LEU A 1 283 ? 18.189 -0.450 -34.823 1.00 92.19 283 LEU A C 1
ATOM 2195 O O . LEU A 1 283 ? 18.826 -0.946 -35.760 1.00 92.19 283 LEU A O 1
ATOM 2199 N N . LYS A 1 284 ? 18.057 0.866 -34.669 1.00 93.44 284 LYS A N 1
ATOM 2200 C CA . LYS A 1 284 ? 18.677 1.894 -35.512 1.00 93.44 284 LYS A CA 1
ATOM 2201 C C . LYS A 1 284 ? 19.418 2.894 -34.646 1.00 93.44 284 LYS A C 1
ATOM 2203 O O . LYS A 1 284 ? 18.909 3.304 -33.613 1.00 93.44 284 LYS A O 1
ATOM 2208 N N . ALA A 1 285 ? 20.571 3.339 -35.124 1.00 94.12 285 ALA A N 1
ATOM 2209 C CA . ALA A 1 285 ? 21.240 4.534 -34.638 1.00 94.12 285 ALA A CA 1
ATOM 2210 C C . ALA A 1 285 ? 21.247 5.572 -35.765 1.00 94.12 285 ALA A C 1
ATOM 2212 O O . ALA A 1 285 ? 21.741 5.290 -36.865 1.00 94.12 285 ALA A O 1
ATOM 2213 N N . TYR A 1 286 ? 20.675 6.750 -35.535 1.00 93.81 286 TYR A N 1
ATOM 2214 C CA . TYR A 1 286 ? 20.602 7.815 -36.535 1.00 93.81 286 TYR A CA 1
ATOM 2215 C C . TYR A 1 286 ? 20.665 9.204 -35.900 1.00 93.81 286 TYR A C 1
ATOM 2217 O O . TYR A 1 286 ? 20.455 9.364 -34.706 1.00 93.81 286 TYR A O 1
ATOM 2225 N N . TYR A 1 287 ? 20.946 10.214 -36.715 1.00 92.69 287 TYR A N 1
ATOM 2226 C CA . TYR A 1 287 ? 20.812 11.623 -36.341 1.00 92.69 287 TYR A CA 1
ATOM 2227 C C . TYR A 1 287 ? 19.990 12.355 -37.402 1.00 92.69 287 TYR A C 1
ATOM 2229 O O . TYR A 1 287 ? 19.844 11.873 -38.528 1.00 92.69 287 TYR A O 1
ATOM 2237 N N . LEU A 1 288 ? 19.444 13.516 -37.057 1.00 88.19 288 LEU A N 1
ATOM 2238 C CA . LEU A 1 288 ? 18.646 14.342 -37.962 1.00 88.19 288 LEU A CA 1
ATOM 2239 C C . LEU A 1 288 ? 19.507 15.467 -38.563 1.00 88.19 288 LEU A C 1
ATOM 2241 O O . LEU A 1 288 ? 20.299 16.085 -37.855 1.00 88.19 288 LEU A O 1
ATOM 2245 N N . THR A 1 289 ? 19.374 15.746 -39.866 1.00 82.62 289 THR A N 1
ATOM 2246 C CA . THR A 1 289 ? 20.080 16.860 -40.539 1.00 82.62 289 THR A CA 1
ATOM 2247 C C . THR A 1 289 ? 19.145 18.006 -40.937 1.00 82.62 289 THR A C 1
ATOM 2249 O O . THR A 1 289 ? 18.132 17.741 -41.588 1.00 82.62 289 THR A O 1
ATOM 2252 N N . GLY A 1 290 ? 19.557 19.256 -40.668 1.00 70.50 290 GLY A N 1
ATOM 2253 C CA . GLY A 1 290 ? 19.021 20.497 -41.263 1.00 70.50 290 GLY A CA 1
ATOM 2254 C C . GLY A 1 290 ? 17.901 21.218 -40.490 1.00 70.50 290 GLY A C 1
ATOM 2255 O O . GLY A 1 290 ? 17.347 20.684 -39.530 1.00 70.50 290 GLY A O 1
ATOM 2256 N N . GLU A 1 291 ? 17.555 22.432 -40.944 1.00 61.59 291 GLU A N 1
ATOM 2257 C CA . GLU A 1 291 ? 16.290 23.111 -40.621 1.00 61.59 291 GLU A CA 1
ATOM 2258 C C . GLU A 1 291 ? 15.234 22.700 -41.667 1.00 61.59 291 GLU A C 1
ATOM 2260 O O . GLU A 1 291 ? 15.337 23.062 -42.832 1.00 61.59 291 GLU A O 1
ATOM 2265 N N . SER A 1 292 ? 14.289 21.862 -41.229 1.00 57.00 292 SER A N 1
ATOM 2266 C CA . SER A 1 292 ? 13.029 21.391 -41.840 1.00 57.00 292 SER A CA 1
ATOM 2267 C C . SER A 1 292 ? 12.853 21.277 -43.380 1.00 57.00 292 SER A C 1
ATOM 2269 O O . SER A 1 292 ? 12.935 22.274 -44.094 1.00 57.00 292 SER A O 1
ATOM 2271 N N . PRO A 1 293 ? 12.396 20.106 -43.897 1.00 61.62 293 PRO A N 1
ATOM 2272 C CA . PRO A 1 293 ? 12.130 18.859 -43.174 1.00 61.62 293 PRO A CA 1
ATOM 2273 C C . PRO A 1 293 ? 13.431 18.124 -42.829 1.00 61.62 293 PRO A C 1
ATOM 2275 O O . PRO A 1 293 ? 14.287 17.897 -43.683 1.00 61.62 293 PRO A O 1
ATOM 2278 N N . GLN A 1 294 ? 13.560 17.735 -41.560 1.00 75.44 294 GLN A N 1
ATOM 2279 C CA . GLN A 1 294 ? 14.716 16.999 -41.061 1.00 75.44 294 GLN A CA 1
ATOM 2280 C C . GLN A 1 294 ? 14.760 15.589 -41.654 1.00 75.44 294 GLN A C 1
ATOM 2282 O O . GLN A 1 294 ? 13.804 14.821 -41.539 1.00 75.44 294 GLN A O 1
ATOM 2287 N N . LYS A 1 295 ? 15.883 15.238 -42.286 1.00 77.00 295 LYS A N 1
ATOM 2288 C CA . LYS A 1 295 ? 16.110 13.896 -42.837 1.00 77.00 295 LYS A CA 1
ATOM 2289 C C . LYS A 1 295 ? 16.954 13.069 -41.859 1.00 77.00 295 LYS A C 1
ATOM 2291 O O . LYS A 1 295 ? 18.024 13.541 -41.471 1.00 77.00 295 LYS A O 1
ATOM 2296 N N . PRO A 1 296 ? 16.526 11.851 -41.478 1.00 86.12 296 PRO A N 1
ATOM 2297 C CA . PRO A 1 296 ? 17.359 10.965 -40.681 1.00 86.12 296 PRO A CA 1
ATOM 2298 C C . PRO A 1 296 ? 18.512 10.414 -41.521 1.00 86.12 296 PRO A C 1
ATOM 2300 O O . PRO A 1 296 ? 18.320 9.941 -42.645 1.00 86.12 296 PRO A O 1
ATOM 2303 N N . VAL A 1 297 ? 19.711 10.445 -40.951 1.00 86.12 297 VAL A N 1
ATOM 2304 C CA . VAL A 1 297 ? 20.898 9.773 -41.474 1.00 86.12 297 VAL A CA 1
ATOM 2305 C C . VAL A 1 297 ? 21.214 8.599 -40.558 1.00 86.12 297 VAL A C 1
ATOM 2307 O O . VAL A 1 297 ? 21.657 8.776 -39.425 1.00 86.12 297 VAL A O 1
ATOM 2310 N N . THR A 1 298 ? 20.946 7.388 -41.046 1.00 87.81 298 THR A N 1
ATOM 2311 C CA . THR A 1 298 ? 21.213 6.144 -40.318 1.00 87.81 298 THR A CA 1
ATOM 2312 C C . THR A 1 298 ? 22.698 5.808 -40.367 1.00 87.81 298 THR A C 1
ATOM 2314 O O . THR A 1 298 ? 23.269 5.665 -41.445 1.00 87.81 298 THR A O 1
ATOM 2317 N N . VAL A 1 299 ? 23.299 5.659 -39.190 1.00 83.56 299 VAL A N 1
ATOM 2318 C CA . VAL A 1 299 ? 24.711 5.298 -39.003 1.00 83.56 299 VAL A CA 1
ATOM 2319 C C . VAL A 1 299 ? 24.860 3.789 -38.825 1.00 83.56 299 VAL A C 1
ATOM 2321 O O . VAL A 1 299 ? 25.794 3.190 -39.347 1.00 83.56 299 VAL A O 1
ATOM 2324 N N . ALA A 1 300 ? 23.907 3.157 -38.141 1.00 82.44 300 ALA A N 1
ATOM 2325 C CA . ALA A 1 300 ? 23.853 1.710 -37.991 1.00 82.44 300 ALA A CA 1
ATOM 2326 C C . ALA A 1 300 ? 22.401 1.233 -37.927 1.00 82.44 300 ALA A C 1
ATOM 2328 O O . ALA A 1 300 ? 21.529 1.927 -37.401 1.00 82.44 300 ALA A O 1
ATOM 2329 N N . SER A 1 301 ? 22.134 0.037 -38.448 1.00 85.25 301 SER A N 1
ATOM 2330 C CA . SER A 1 301 ? 20.861 -0.642 -38.230 1.00 85.25 301 SER A CA 1
ATOM 2331 C C . SER A 1 301 ? 21.033 -2.151 -38.275 1.00 85.25 301 SER A C 1
ATOM 2333 O O . SER A 1 301 ? 21.774 -2.677 -39.103 1.00 85.25 301 SER A O 1
ATOM 2335 N N . VAL A 1 302 ? 20.302 -2.840 -37.408 1.00 82.62 302 VAL A N 1
ATOM 2336 C CA . VAL A 1 302 ? 20.114 -4.285 -37.462 1.00 82.62 302 VAL A CA 1
ATOM 2337 C C . VAL A 1 302 ? 18.620 -4.572 -37.445 1.00 82.62 302 VAL A C 1
ATOM 2339 O O . VAL A 1 302 ? 17.886 -4.009 -36.639 1.00 82.62 302 VAL A O 1
ATOM 2342 N N . THR A 1 303 ? 18.162 -5.417 -38.365 1.00 84.62 303 THR A N 1
ATOM 2343 C CA . THR A 1 303 ? 16.786 -5.922 -38.384 1.00 84.62 303 THR A CA 1
ATOM 2344 C C . THR A 1 303 ? 16.828 -7.427 -38.318 1.00 84.62 303 THR A C 1
ATOM 2346 O O . THR A 1 303 ? 17.578 -8.056 -39.064 1.00 84.62 303 THR A O 1
ATOM 2349 N N . THR A 1 304 ? 15.985 -7.997 -37.473 1.00 80.50 304 THR A N 1
ATOM 2350 C CA . THR A 1 304 ? 15.719 -9.427 -37.484 1.00 80.50 304 THR A CA 1
ATOM 2351 C C . THR A 1 304 ? 14.264 -9.726 -37.687 1.00 80.50 304 THR A C 1
ATOM 2353 O O . THR A 1 304 ? 13.389 -8.969 -37.272 1.00 80.50 304 THR A O 1
ATOM 2356 N N . ALA A 1 305 ? 14.045 -10.836 -38.382 1.00 82.44 305 ALA A N 1
ATOM 2357 C CA . ALA A 1 305 ? 12.747 -11.363 -38.727 1.00 82.44 305 ALA A CA 1
ATOM 2358 C C . ALA A 1 305 ? 12.665 -12.815 -38.256 1.00 82.44 305 ALA A C 1
ATOM 2360 O O . ALA A 1 305 ? 13.679 -13.519 -38.261 1.00 82.44 305 ALA A O 1
ATOM 2361 N N . ASN A 1 306 ? 11.470 -13.231 -37.849 1.00 78.12 306 ASN A N 1
ATOM 2362 C CA . ASN A 1 306 ? 11.134 -14.638 -37.652 1.00 78.12 306 ASN A CA 1
ATOM 2363 C C . ASN A 1 306 ? 10.377 -15.192 -38.860 1.00 78.12 306 ASN A C 1
ATOM 2365 O O . ASN A 1 306 ? 9.583 -14.424 -39.454 1.00 78.12 306 ASN A O 1
#

pLDDT: mean 92.47, std 7.43, range [49.62, 98.88]

Organism: NCBI:txid1550579

Sequence (306 aa):
MKPYDKILIRTSLDEGGEVPRTGDLSDSPDVIPYGTTKVEDPVSFFLDNYDDNVNADLKATEVNYIYIRGKDLVRGVQKGDMYVYYALDAELDMPASWANNKLKTSSGKNFVSVLGQNKDDILVGAEPFVWTVPNPPTGVTYSLIGIVVPAGTVPDFSGVTDFEAFVADNVNVGWTKVTIKTPPPPPIPKLRWQTTFNYKQGDVARTMTFDIGWNGIPIGTYVSFKAEKEEGPVPPIFLDKTKVVETKAHFSIDSDVPAGYESNITFYFYCDNAPAAGSTVTLKAYYLTGESPQKPVTVASVTTAN